Protein AF-A0A0A2SY72-F1 (afdb_monomer)

Sequence (362 aa):
MIEVNIWLSTATLFKRPIKHQFFGPLLASGSEGENIGHVNFTIEIDERSKTSFDFIEDHALELNAKKTLLVVATKEPKISSLNSEPPHLKPIIVKSDIVPHSFWPEKKPTKKEVIKGTQPSFNTHENDMINEDSLRPMVIEHRTSALEEVVREKNQNTDLYSEISDLDISLEKRALFKKELEKLYTEKEDINEQQKLHKVEQAISYHEEELKKIEARINGRDEKDLEKLKSEALLRKEYTARREQYVKNRDFTEGRHPEHSIILPTQESGLVYYVDELKILNAMLEERKQDYSFLFNNCASSAKRCILKGIDDGLRTKLKEAGLSNKFFKVNRIETCKSLRDWTKTLENQLNKLNSSIAMHP

Solvent-accessible surface area (backbone atoms only — not comparable to full-atom values): 20401 Å² total; per-residue (Å²): 69,38,37,43,34,31,29,65,23,46,51,69,75,70,68,48,84,57,90,36,92,85,48,28,55,67,61,43,35,77,80,70,71,42,52,66,41,45,35,32,38,42,34,43,44,37,64,86,48,47,75,54,33,52,52,43,67,78,38,28,80,84,46,57,49,43,83,49,78,41,80,43,77,40,76,65,81,82,72,92,57,100,77,72,76,83,84,64,67,42,77,43,81,41,52,27,38,37,33,44,40,33,50,49,49,71,62,81,74,50,90,79,34,47,82,74,33,40,82,46,40,72,40,51,59,68,57,56,29,56,76,66,59,88,69,84,77,75,85,72,90,73,78,65,69,66,58,52,52,52,51,51,52,51,51,53,52,51,53,52,52,51,51,53,52,54,49,52,56,43,53,54,49,47,56,50,47,53,54,52,46,55,50,49,55,56,52,56,75,72,53,89,48,71,73,60,46,53,54,50,52,54,52,47,55,51,50,52,54,52,45,54,54,41,48,64,72,49,64,84,62,51,74,67,55,50,53,51,51,54,53,52,53,50,54,49,51,55,49,52,49,51,50,49,49,44,66,68,40,73,70,44,69,70,55,81,77,55,80,38,76,45,70,43,51,14,68,85,66,74,50,88,60,49,38,39,59,59,44,24,54,53,36,47,62,54,53,57,75,44,56,35,16,72,57,75,38,25,29,33,40,50,53,49,52,20,55,54,54,12,50,48,73,68,57,50,50,52,45,37,75,75,68,48,55,82,68,72,83,48,84,61,75,67,56,38,43,64,58,40,47,56,49,51,53,50,48,37,54,49,39,52,50,58,43,52,56,48,74,77,62,122

Secondary structure (DSSP, 8-state):
-EEEEEEPPHHHHTT---SSTTTHHHHHTTTS-----EEEEEEEEETTSHHHHHHHHHTHHHHT-EEEEEEEEEEPP----S---S-PEEEEEEEEEEEEEE-SBSSPPPTTTTTT-B---B--HHHHHHHH--SPPP-----THHHHHHHHHHHHHHHHHHHHHHHHHHHHHHHHHHHHHHHHHHHHHH---HHHHHHHHHHHHHHHHHHHHHHHHHTT--HHHHHHHHHHHHHHHHHHHHHHHHHHHTT--SSPPPSEEEEEP-GGGT-SS---HHHHHHHHHHHTTSPBBTTTB-HHHHHHHHHHHTS-HHHHHHHHHTT--TTTTS--SS--HHHHHHHHHHHHHHHHHHHHHHHT--

Structure (mmCIF, N/CA/C/O backbone):
data_AF-A0A0A2SY72-F1
#
_entry.id   AF-A0A0A2SY72-F1
#
loop_
_atom_site.group_PDB
_atom_site.id
_atom_site.type_symbol
_atom_site.label_atom_id
_atom_site.label_alt_id
_atom_site.label_comp_id
_atom_site.label_asym_id
_atom_site.label_entity_id
_atom_site.label_seq_id
_atom_site.pdbx_PDB_ins_code
_atom_site.Cartn_x
_atom_site.Cartn_y
_atom_site.Cartn_z
_atom_site.occupancy
_atom_site.B_iso_or_equiv
_atom_site.auth_seq_id
_atom_site.auth_comp_id
_atom_site.auth_asym_id
_atom_site.auth_atom_id
_atom_site.pdbx_PDB_model_num
ATOM 1 N N . MET A 1 1 ? 2.591 5.431 -14.156 1.00 87.88 1 MET A N 1
ATOM 2 C CA . MET A 1 1 ? 4.020 5.457 -13.713 1.00 87.88 1 MET A CA 1
ATOM 3 C C . MET A 1 1 ? 4.309 4.285 -12.772 1.00 87.88 1 MET A C 1
ATOM 5 O O . MET A 1 1 ? 3.400 3.883 -12.056 1.00 87.88 1 MET A O 1
ATOM 9 N N . ILE A 1 2 ? 5.541 3.747 -12.734 1.00 92.81 2 ILE A N 1
ATOM 10 C CA . ILE A 1 2 ? 5.945 2.720 -11.749 1.00 92.81 2 ILE A CA 1
ATOM 11 C C . ILE A 1 2 ? 7.071 3.251 -10.866 1.00 92.81 2 ILE A C 1
ATOM 13 O O . ILE A 1 2 ? 8.161 3.554 -11.351 1.00 92.81 2 ILE A O 1
ATOM 17 N N . GLU A 1 3 ? 6.820 3.303 -9.566 1.00 94.50 3 GLU A N 1
ATOM 18 C CA . GLU A 1 3 ? 7.817 3.588 -8.543 1.00 94.50 3 GLU A CA 1
ATOM 19 C C . GLU A 1 3 ? 8.289 2.278 -7.901 1.00 94.50 3 GLU A C 1
ATOM 21 O O . GLU A 1 3 ? 7.485 1.477 -7.424 1.00 94.50 3 GLU A O 1
ATOM 26 N N . VAL A 1 4 ? 9.602 2.050 -7.897 1.00 93.88 4 VAL A N 1
ATOM 27 C CA . VAL A 1 4 ? 10.243 0.899 -7.257 1.00 93.88 4 VAL A CA 1
ATOM 28 C C . VAL A 1 4 ? 10.925 1.373 -5.981 1.00 93.88 4 VAL A C 1
ATOM 30 O O . VAL A 1 4 ? 11.999 1.980 -6.036 1.00 93.88 4 VAL A O 1
ATOM 33 N N . ASN A 1 5 ? 10.325 1.060 -4.835 1.00 90.81 5 ASN A N 1
ATOM 34 C CA . ASN A 1 5 ? 10.860 1.433 -3.532 1.00 90.81 5 ASN A CA 1
ATOM 35 C C . ASN A 1 5 ? 11.668 0.281 -2.946 1.00 90.81 5 ASN A C 1
ATOM 37 O O . ASN A 1 5 ? 11.225 -0.869 -2.927 1.00 90.81 5 ASN A O 1
ATOM 41 N N . ILE A 1 6 ? 12.879 0.583 -2.489 1.00 87.44 6 ILE A N 1
ATOM 42 C CA . ILE A 1 6 ? 13.847 -0.409 -2.035 1.00 87.44 6 ILE A CA 1
ATOM 43 C C . ILE A 1 6 ? 14.378 -0.008 -0.668 1.00 87.44 6 ILE A C 1
ATOM 45 O O . ILE A 1 6 ? 15.006 1.046 -0.518 1.00 87.44 6 ILE A O 1
ATOM 49 N N . TRP A 1 7 ? 14.220 -0.925 0.283 1.00 84.75 7 TRP A N 1
ATOM 50 C CA . TRP A 1 7 ? 14.866 -0.876 1.580 1.00 84.75 7 TRP A CA 1
ATOM 51 C C . TRP A 1 7 ? 16.077 -1.803 1.614 1.00 84.75 7 TRP A C 1
ATOM 53 O O . TRP A 1 7 ? 16.023 -2.962 1.184 1.00 84.75 7 TRP A O 1
ATOM 63 N N . LEU A 1 8 ? 17.199 -1.302 2.114 1.00 81.69 8 LEU A N 1
ATOM 64 C CA . LEU A 1 8 ? 18.421 -2.077 2.291 1.00 81.69 8 LEU A CA 1
ATOM 65 C C . LEU A 1 8 ? 18.459 -2.692 3.688 1.00 81.69 8 LEU A C 1
ATOM 67 O O . LEU A 1 8 ? 18.008 -2.097 4.661 1.00 81.69 8 LEU A O 1
ATOM 71 N N . SER A 1 9 ? 19.082 -3.864 3.809 1.00 70.94 9 SER A N 1
ATOM 72 C CA . SER A 1 9 ? 19.269 -4.468 5.125 1.00 70.94 9 SER A CA 1
ATOM 73 C C . SER A 1 9 ? 20.110 -3.571 6.041 1.00 70.94 9 SER A C 1
ATOM 75 O O . SER A 1 9 ? 21.091 -2.953 5.602 1.00 70.94 9 SER A O 1
ATOM 77 N N . THR A 1 10 ? 19.786 -3.543 7.334 1.00 58.62 10 THR A N 1
ATOM 78 C CA . THR A 1 10 ? 20.529 -2.765 8.345 1.00 58.62 10 THR A CA 1
ATOM 79 C C . THR A 1 10 ? 22.008 -3.141 8.375 1.00 58.62 10 THR A C 1
ATOM 81 O O . THR A 1 10 ? 22.866 -2.264 8.477 1.00 58.62 10 THR A O 1
ATOM 84 N N . ALA A 1 11 ? 22.341 -4.418 8.175 1.00 57.44 11 ALA A N 1
ATOM 85 C CA . ALA A 1 11 ? 23.725 -4.872 8.064 1.00 57.44 11 ALA A CA 1
ATOM 86 C C . ALA A 1 11 ? 24.495 -4.189 6.913 1.00 57.44 11 ALA A C 1
ATOM 88 O O . ALA A 1 11 ? 25.671 -3.849 7.066 1.00 57.44 11 ALA A O 1
ATOM 89 N N . THR A 1 12 ? 23.827 -3.935 5.782 1.00 56.47 12 THR A N 1
ATOM 90 C CA . THR A 1 12 ? 24.414 -3.216 4.640 1.00 56.47 12 THR A CA 1
ATOM 91 C C . THR A 1 12 ? 24.615 -1.737 4.962 1.00 56.47 12 THR A C 1
ATOM 93 O O . THR A 1 12 ? 25.660 -1.175 4.630 1.00 56.47 12 THR A O 1
ATOM 96 N N . LEU A 1 13 ? 23.644 -1.113 5.633 1.00 52.59 13 LEU A N 1
ATOM 97 C CA . LEU A 1 13 ? 23.686 0.306 5.996 1.00 52.59 13 LEU A CA 1
ATOM 98 C C . LEU A 1 13 ? 24.779 0.619 7.020 1.00 52.59 13 LEU A C 1
ATOM 100 O O . LEU A 1 13 ? 25.540 1.567 6.842 1.00 52.59 13 LEU A O 1
ATOM 104 N N . PHE A 1 14 ? 24.922 -0.220 8.045 1.00 53.94 14 PHE A N 1
ATOM 105 C CA . PHE A 1 14 ? 25.921 -0.037 9.099 1.00 53.94 14 PHE A CA 1
ATOM 106 C C . PHE A 1 14 ? 27.285 -0.664 8.772 1.00 53.94 14 PHE A C 1
ATOM 108 O O . PHE A 1 14 ? 28.143 -0.742 9.651 1.00 53.94 14 PHE A O 1
ATOM 115 N N . LYS A 1 15 ? 27.499 -1.122 7.525 1.00 58.28 15 LYS A N 1
ATOM 116 C CA . LYS A 1 15 ? 28.724 -1.811 7.066 1.00 58.28 15 LYS A CA 1
ATOM 117 C C . LYS A 1 15 ? 29.164 -2.937 8.015 1.00 58.28 15 LYS A C 1
ATOM 119 O O . LYS A 1 15 ? 30.359 -3.196 8.172 1.00 58.28 15 LYS A O 1
ATOM 124 N N . ARG A 1 16 ? 28.207 -3.601 8.669 1.00 53.38 16 ARG A N 1
ATOM 125 C CA . ARG A 1 16 ? 28.503 -4.678 9.616 1.00 53.38 16 ARG A CA 1
ATOM 126 C C . ARG A 1 16 ? 28.963 -5.908 8.827 1.00 53.38 16 ARG A C 1
ATOM 128 O O . ARG A 1 16 ? 28.346 -6.243 7.812 1.00 53.38 16 ARG A O 1
ATOM 135 N N . PRO A 1 17 ? 30.033 -6.598 9.259 1.00 48.66 17 PRO A N 1
ATOM 136 C CA . PRO A 1 17 ? 30.479 -7.812 8.599 1.00 48.66 17 PRO A CA 1
ATOM 137 C C . PRO A 1 17 ? 29.405 -8.887 8.755 1.00 48.66 17 PRO A C 1
ATOM 139 O O . PRO A 1 17 ? 29.166 -9.419 9.840 1.00 48.66 17 PRO A O 1
ATOM 142 N N . ILE A 1 18 ? 28.749 -9.212 7.646 1.00 53.19 18 ILE A N 1
ATOM 143 C CA . ILE A 1 18 ? 27.787 -10.301 7.587 1.00 53.19 18 ILE A CA 1
ATOM 144 C C . ILE A 1 18 ? 28.585 -11.611 7.683 1.00 53.19 18 ILE A C 1
ATOM 146 O O . ILE A 1 18 ? 29.124 -12.083 6.685 1.00 53.19 18 ILE A O 1
ATOM 150 N N . LYS A 1 19 ? 28.675 -12.204 8.886 1.00 45.75 19 LYS A N 1
ATOM 151 C CA . LYS A 1 19 ? 29.450 -13.443 9.143 1.00 45.75 19 LYS A CA 1
ATOM 152 C C . LYS A 1 19 ? 29.042 -14.622 8.243 1.00 45.75 19 LYS A C 1
ATOM 154 O O . LYS A 1 19 ? 29.850 -15.509 7.999 1.00 45.75 19 LYS A O 1
ATOM 159 N N . HIS A 1 20 ? 27.821 -14.599 7.703 1.00 52.59 20 HIS A N 1
ATOM 160 C CA . HIS A 1 20 ? 27.363 -15.499 6.646 1.00 52.59 20 HIS A CA 1
ATOM 161 C C . HIS A 1 20 ? 26.668 -14.707 5.540 1.00 52.59 20 HIS A C 1
ATOM 163 O O . HIS A 1 20 ? 25.550 -14.251 5.738 1.00 52.59 20 HIS A O 1
ATOM 169 N N . GLN A 1 21 ? 27.276 -14.594 4.359 1.00 45.91 21 GLN A N 1
ATOM 170 C CA . GLN A 1 21 ? 26.738 -13.826 3.224 1.00 45.91 21 GLN A CA 1
ATOM 171 C C . GLN A 1 21 ? 25.277 -14.182 2.860 1.00 45.91 21 GLN A C 1
ATOM 173 O O . GLN A 1 21 ? 24.549 -13.337 2.353 1.00 45.91 21 GLN A O 1
ATOM 178 N N . PHE A 1 22 ? 24.847 -15.412 3.172 1.00 50.59 22 PHE A N 1
ATOM 179 C CA . PHE A 1 22 ? 23.532 -15.966 2.826 1.00 50.59 22 PHE A CA 1
ATOM 180 C C . PHE A 1 22 ? 22.522 -15.992 3.982 1.00 50.59 22 PHE A C 1
ATOM 182 O O . PHE A 1 22 ? 21.333 -15.801 3.761 1.00 50.59 22 PHE A O 1
ATOM 189 N N . PHE A 1 23 ? 22.981 -16.219 5.217 1.00 52.22 23 PHE A N 1
ATOM 190 C CA . PHE A 1 23 ? 22.108 -16.349 6.391 1.00 52.22 23 PHE A CA 1
ATOM 191 C C . PHE A 1 23 ? 22.262 -15.204 7.389 1.00 52.22 23 PHE A C 1
ATOM 193 O O . PHE A 1 23 ? 21.495 -15.126 8.333 1.00 52.22 23 PHE A O 1
ATOM 200 N N . GLY A 1 24 ? 23.245 -14.322 7.227 1.00 51.69 24 GLY A N 1
ATOM 201 C CA . GLY A 1 24 ? 23.573 -13.295 8.212 1.00 51.69 24 GLY A CA 1
ATOM 202 C C . GLY A 1 24 ? 22.459 -12.271 8.438 1.00 51.69 24 GLY A C 1
ATOM 203 O O . GLY A 1 24 ? 22.109 -12.084 9.597 1.00 51.69 24 GLY A O 1
ATOM 204 N N . PRO A 1 25 ? 21.821 -11.695 7.397 1.00 50.91 25 PRO A N 1
ATOM 205 C CA . PRO A 1 25 ? 20.648 -10.840 7.596 1.00 50.91 25 PRO A CA 1
ATOM 206 C C . PRO A 1 25 ? 19.505 -11.619 8.265 1.00 50.91 25 PRO A C 1
ATOM 208 O O . PRO A 1 25 ? 18.862 -11.150 9.197 1.00 50.91 25 PRO A O 1
ATOM 211 N N . LEU A 1 26 ? 19.310 -12.873 7.854 1.00 51.22 26 LEU A N 1
ATOM 212 C CA . LEU A 1 26 ? 18.216 -13.718 8.320 1.00 51.22 26 LEU A CA 1
ATOM 213 C C . LEU A 1 26 ? 18.370 -14.163 9.787 1.00 51.22 26 LEU A C 1
ATOM 215 O O . LEU A 1 26 ? 17.399 -14.183 10.542 1.00 51.22 26 LEU A O 1
ATOM 219 N N . LEU A 1 27 ? 19.595 -14.483 10.205 1.00 47.94 27 LEU A N 1
ATOM 220 C CA . LEU A 1 27 ? 19.946 -14.877 11.568 1.00 47.94 27 LEU A CA 1
ATOM 221 C C . LEU A 1 27 ? 19.992 -13.679 12.521 1.00 47.94 27 LEU A C 1
ATOM 223 O O . LEU A 1 27 ? 19.662 -13.859 13.691 1.00 47.94 27 LEU A O 1
ATOM 227 N N . ALA A 1 28 ? 20.347 -12.489 12.032 1.00 41.47 28 ALA A N 1
ATOM 228 C CA . ALA A 1 28 ? 20.390 -11.267 12.832 1.00 41.47 28 ALA A CA 1
ATOM 229 C C . ALA A 1 28 ? 19.000 -10.630 13.040 1.00 41.47 28 ALA A C 1
ATOM 231 O O . ALA A 1 28 ? 18.720 -10.066 14.099 1.00 41.47 28 ALA A O 1
ATOM 232 N N . SER A 1 29 ? 18.070 -10.839 12.099 1.00 45.75 29 SER A N 1
ATOM 233 C CA . SER A 1 29 ? 16.679 -10.371 12.214 1.00 45.75 29 SER A CA 1
ATOM 234 C C . SER A 1 29 ? 15.893 -10.984 13.383 1.00 45.75 29 SER A C 1
ATOM 236 O O . SER A 1 29 ? 14.846 -10.458 13.755 1.00 45.75 29 SER A O 1
ATOM 238 N N . GLY A 1 30 ? 16.348 -12.121 13.926 1.00 42.09 30 GLY A N 1
ATOM 239 C CA . GLY A 1 30 ? 15.635 -12.876 14.960 1.00 42.09 30 GLY A CA 1
ATOM 240 C C . GLY A 1 30 ? 15.965 -12.480 16.401 1.00 42.09 30 GLY A C 1
ATOM 241 O O . GLY A 1 30 ? 15.208 -12.852 17.290 1.00 42.09 30 GLY A O 1
ATOM 242 N N . SER A 1 31 ? 17.071 -11.769 16.645 1.00 40.75 31 SER A N 1
ATOM 243 C CA . SER A 1 31 ? 17.523 -11.413 18.003 1.00 40.75 31 SER A CA 1
ATOM 244 C C . SER A 1 31 ? 17.680 -9.910 18.252 1.00 40.75 31 SER A C 1
ATOM 246 O O . SER A 1 31 ? 17.649 -9.514 19.410 1.00 40.75 31 SER A O 1
ATOM 248 N N . GLU A 1 32 ? 17.824 -9.078 17.211 1.00 43.69 32 GLU A N 1
ATOM 249 C CA . GLU A 1 32 ? 18.084 -7.628 17.358 1.00 43.69 32 GLU A CA 1
ATOM 250 C C . GLU A 1 32 ? 17.133 -6.720 16.547 1.00 43.69 32 GLU A C 1
ATOM 252 O O . GLU A 1 32 ? 17.387 -5.526 16.428 1.00 43.69 32 GLU A O 1
ATOM 257 N N . GLY A 1 33 ? 16.046 -7.248 15.967 1.00 47.44 33 GLY A N 1
ATOM 258 C CA . GLY A 1 33 ? 15.119 -6.423 15.170 1.00 47.44 33 GLY A CA 1
ATOM 259 C C . GLY A 1 33 ? 15.731 -5.875 13.870 1.00 47.44 33 GLY A C 1
ATOM 260 O O . GLY A 1 33 ? 15.294 -4.855 13.352 1.00 47.44 33 GLY A O 1
ATOM 261 N N . GLU A 1 34 ? 16.770 -6.526 13.334 1.00 54.56 34 GLU A N 1
ATOM 262 C CA . GLU A 1 34 ? 17.428 -6.086 12.101 1.00 54.56 34 GLU A CA 1
ATOM 263 C C . GLU A 1 34 ? 16.529 -6.276 10.858 1.00 54.56 34 GLU A C 1
ATOM 265 O O . GLU A 1 34 ? 16.042 -7.382 10.596 1.00 54.56 34 GLU A O 1
ATOM 270 N N . ASN A 1 35 ? 16.352 -5.203 10.072 1.00 60.06 35 ASN A N 1
ATOM 271 C CA . ASN A 1 35 ? 15.667 -5.216 8.774 1.00 60.06 35 ASN A CA 1
ATOM 272 C C . ASN A 1 35 ? 16.547 -5.938 7.732 1.00 60.06 35 ASN A C 1
ATOM 274 O O . ASN A 1 35 ? 17.757 -5.707 7.621 1.00 60.06 35 ASN A O 1
ATOM 278 N N . ILE A 1 36 ? 15.932 -6.842 6.972 1.00 66.12 36 ILE A N 1
ATOM 279 C CA . ILE A 1 36 ? 16.594 -7.752 6.024 1.00 66.12 36 ILE A CA 1
ATOM 280 C C . ILE A 1 36 ? 16.553 -7.285 4.566 1.00 66.12 36 ILE A C 1
ATOM 282 O O . ILE A 1 36 ? 17.124 -7.938 3.690 1.00 66.12 36 ILE A O 1
ATOM 286 N N . GLY A 1 37 ? 16.022 -6.091 4.343 1.00 73.81 37 GLY A N 1
ATOM 287 C CA . GLY A 1 37 ? 15.809 -5.458 3.057 1.00 73.81 37 GLY A CA 1
ATOM 288 C C . GLY A 1 37 ? 14.455 -5.843 2.474 1.00 73.81 37 GLY A C 1
ATOM 289 O O . GLY A 1 37 ? 14.043 -7.002 2.526 1.00 73.81 37 GLY A O 1
ATOM 290 N N . HIS A 1 38 ? 13.792 -4.865 1.870 1.00 84.00 38 HIS A N 1
ATOM 291 C CA . HIS A 1 38 ? 12.451 -4.996 1.310 1.00 84.00 38 HIS A CA 1
ATOM 292 C C . HIS A 1 38 ? 12.366 -4.317 -0.055 1.00 84.00 38 HIS A C 1
ATOM 294 O O . HIS A 1 38 ? 13.191 -3.461 -0.383 1.00 84.00 38 HIS A O 1
ATOM 300 N N . VAL A 1 39 ? 11.396 -4.731 -0.866 1.00 87.94 39 VAL A N 1
ATOM 301 C CA . VAL A 1 39 ? 11.067 -4.082 -2.132 1.00 87.94 39 VAL A CA 1
ATOM 302 C C . VAL A 1 39 ? 9.553 -3.998 -2.259 1.00 87.94 39 VAL A C 1
ATOM 304 O O . VAL A 1 39 ? 8.861 -4.996 -2.036 1.00 87.94 39 VAL A O 1
ATOM 307 N N . ASN A 1 40 ? 9.054 -2.842 -2.685 1.00 90.75 40 ASN A N 1
ATOM 308 C CA . ASN A 1 40 ? 7.671 -2.673 -3.109 1.00 90.75 40 ASN A CA 1
ATOM 309 C C . ASN A 1 40 ? 7.596 -1.969 -4.468 1.00 90.75 40 ASN A C 1
ATOM 311 O O . ASN A 1 40 ? 8.556 -1.322 -4.900 1.00 90.75 40 ASN A O 1
ATOM 315 N N . PHE A 1 41 ? 6.438 -2.091 -5.109 1.00 93.12 41 PHE A N 1
ATOM 316 C CA . PHE A 1 41 ? 6.009 -1.213 -6.185 1.00 93.12 41 PHE A CA 1
ATOM 317 C C . PHE A 1 41 ? 4.869 -0.314 -5.726 1.00 93.12 41 PHE A C 1
ATOM 319 O O . PHE A 1 41 ? 3.976 -0.754 -4.999 1.00 93.12 41 PHE A O 1
ATOM 326 N N . THR A 1 42 ? 4.864 0.900 -6.262 1.00 93.00 42 THR A N 1
ATOM 327 C CA . THR A 1 42 ? 3.676 1.744 -6.360 1.00 93.00 42 THR A CA 1
ATOM 328 C C . THR A 1 42 ? 3.438 2.007 -7.840 1.00 93.00 42 THR A C 1
ATOM 330 O O . THR A 1 42 ? 4.269 2.628 -8.505 1.00 93.00 42 THR A O 1
ATOM 333 N N . ILE A 1 43 ? 2.335 1.493 -8.379 1.00 93.25 43 ILE A N 1
ATOM 334 C CA . ILE A 1 43 ? 1.945 1.728 -9.773 1.00 93.25 43 ILE A CA 1
ATOM 335 C C . ILE A 1 43 ? 0.749 2.667 -9.770 1.00 93.25 43 ILE A C 1
ATOM 337 O O . ILE A 1 43 ? -0.281 2.330 -9.201 1.00 93.25 43 ILE A O 1
ATOM 341 N N . GLU A 1 44 ? 0.889 3.833 -10.384 1.00 93.56 44 GLU A N 1
ATOM 342 C CA . GLU A 1 44 ? -0.207 4.788 -10.565 1.00 93.56 44 GLU A CA 1
ATOM 343 C C . GLU A 1 44 ? -0.620 4.787 -12.035 1.00 93.56 44 GLU A C 1
ATOM 345 O O . GLU A 1 44 ? 0.246 4.990 -12.891 1.00 93.56 44 GLU A O 1
ATOM 350 N N . ILE A 1 45 ? -1.899 4.526 -12.314 1.00 91.94 45 ILE A N 1
ATOM 351 C CA . ILE A 1 45 ? -2.480 4.482 -13.664 1.00 91.94 45 ILE A CA 1
ATOM 352 C C . ILE A 1 45 ? -3.766 5.306 -13.683 1.00 91.94 45 ILE A C 1
ATOM 354 O O . ILE A 1 45 ? -4.625 5.136 -12.819 1.00 91.94 45 ILE A 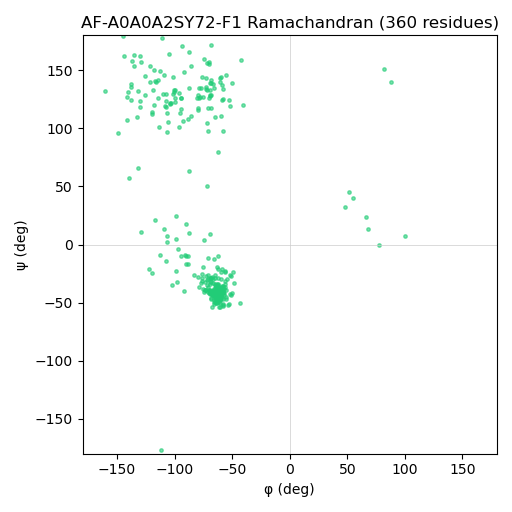O 1
ATOM 358 N N . ASP A 1 46 ? -3.925 6.170 -14.683 1.00 90.50 46 ASP A N 1
ATOM 359 C CA . ASP A 1 46 ? -5.105 7.020 -14.837 1.00 90.50 46 ASP A CA 1
ATOM 360 C C . ASP A 1 46 ? -6.062 6.547 -15.940 1.00 90.50 46 ASP A C 1
ATOM 362 O O . ASP A 1 46 ? -5.721 5.746 -16.814 1.00 90.50 46 ASP A O 1
ATOM 366 N N . GLU A 1 47 ? -7.295 7.058 -15.908 1.00 88.81 47 GLU A N 1
ATOM 367 C CA . GLU A 1 47 ? -8.378 6.629 -16.808 1.00 88.81 47 GLU A CA 1
ATOM 368 C C . GLU A 1 47 ? -8.110 6.885 -18.305 1.00 88.81 47 GLU A C 1
ATOM 370 O O . GLU A 1 47 ? -8.849 6.400 -19.168 1.00 88.81 47 GLU A O 1
ATOM 375 N N . ARG A 1 48 ? -7.053 7.632 -18.658 1.00 87.81 48 ARG A N 1
ATOM 376 C CA . ARG A 1 48 ? -6.644 7.837 -20.057 1.00 87.81 48 ARG A CA 1
ATOM 377 C C . ARG A 1 48 ? -5.927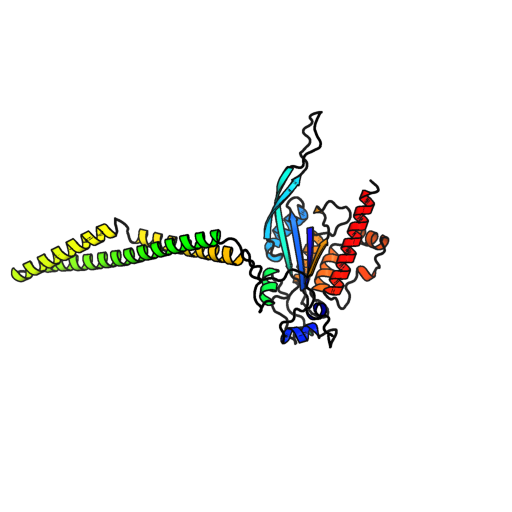 6.606 -20.609 1.00 87.81 48 ARG A C 1
ATOM 379 O O . ARG A 1 48 ? -5.982 6.380 -21.820 1.00 87.81 48 ARG A O 1
ATOM 386 N N . SER A 1 49 ? -5.316 5.785 -19.754 1.00 88.50 49 SER A N 1
ATOM 387 C CA . SER A 1 49 ? -4.741 4.484 -20.113 1.00 88.50 49 SER A CA 1
ATOM 388 C C . SER A 1 49 ? -5.798 3.381 -20.009 1.00 88.50 49 SER A C 1
ATOM 390 O O . SER A 1 49 ? -5.689 2.466 -19.196 1.00 88.50 49 SER A O 1
ATOM 392 N N . LYS A 1 50 ? -6.851 3.473 -20.840 1.00 88.12 50 LYS A N 1
ATOM 393 C CA . LYS A 1 50 ? -8.056 2.619 -20.761 1.00 88.12 50 LYS A CA 1
ATOM 394 C C . LYS A 1 50 ? -7.766 1.143 -20.508 1.00 88.12 50 LYS A C 1
ATOM 396 O O . LYS A 1 50 ? -8.326 0.565 -19.596 1.00 88.12 50 LYS A O 1
ATOM 401 N N . THR A 1 51 ? -6.864 0.538 -21.275 1.00 91.38 51 THR A N 1
ATOM 402 C CA . THR A 1 51 ? -6.574 -0.899 -21.152 1.00 91.38 51 THR A CA 1
ATOM 403 C C . THR A 1 51 ? -6.002 -1.280 -19.791 1.00 91.38 51 THR A C 1
ATOM 405 O O . THR A 1 51 ? -6.358 -2.322 -19.252 1.00 91.38 51 THR A O 1
ATOM 408 N N . SER A 1 52 ? -5.108 -0.457 -19.244 1.00 91.12 52 SER A N 1
ATOM 409 C CA . SER A 1 52 ? -4.477 -0.709 -17.947 1.00 91.12 52 SER A CA 1
ATOM 410 C C . SER A 1 52 ? -5.411 -0.335 -16.799 1.00 91.12 52 SER A C 1
ATOM 412 O O . SER A 1 52 ? -5.454 -1.042 -15.796 1.00 91.12 52 SER A O 1
ATOM 414 N N . PHE A 1 53 ? -6.187 0.736 -16.969 1.00 90.94 53 PHE A N 1
ATOM 415 C CA . PHE A 1 53 ? -7.182 1.193 -16.008 1.00 90.94 53 PHE A CA 1
ATOM 416 C C . PHE A 1 53 ? -8.328 0.180 -15.857 1.00 90.94 53 PHE A C 1
ATOM 418 O O . PHE A 1 53 ? -8.591 -0.279 -14.751 1.00 90.94 53 PHE A O 1
ATOM 425 N N . ASP A 1 54 ? -8.926 -0.263 -16.968 1.00 90.25 54 ASP A N 1
ATOM 426 C CA . ASP A 1 54 ? -9.993 -1.273 -16.978 1.00 90.25 54 ASP A CA 1
ATOM 427 C C . ASP A 1 54 ? -9.494 -2.600 -16.369 1.00 90.25 54 ASP A C 1
ATOM 429 O O . ASP A 1 54 ? -10.186 -3.226 -15.570 1.00 90.25 54 ASP A O 1
ATOM 433 N N . PHE A 1 55 ? -8.246 -2.997 -16.664 1.00 93.12 55 PHE A N 1
ATOM 434 C CA . PHE A 1 55 ? -7.634 -4.183 -16.058 1.00 93.12 55 PHE A CA 1
ATOM 435 C C . PHE A 1 55 ? -7.539 -4.079 -14.530 1.00 93.12 55 PHE A C 1
ATOM 437 O O . PHE A 1 55 ? -7.769 -5.072 -13.835 1.00 93.12 55 PHE A O 1
ATOM 444 N N . ILE A 1 56 ? -7.189 -2.902 -14.001 1.00 90.31 56 ILE A N 1
ATOM 445 C CA . ILE A 1 56 ? -7.154 -2.674 -12.554 1.00 90.31 56 ILE A CA 1
ATOM 446 C C . ILE A 1 56 ? -8.564 -2.721 -11.977 1.00 90.31 56 ILE A C 1
ATOM 448 O O . ILE A 1 56 ? -8.735 -3.337 -10.928 1.00 90.31 56 ILE A O 1
ATOM 452 N N . GLU A 1 57 ? -9.566 -2.138 -12.638 1.00 89.31 57 GLU A N 1
ATOM 453 C CA . GLU A 1 57 ? -10.951 -2.205 -12.159 1.00 89.31 57 GLU A CA 1
ATOM 454 C C . GLU A 1 57 ? -11.451 -3.655 -12.066 1.00 89.31 57 GLU A C 1
ATOM 456 O O . GLU A 1 57 ? -12.039 -4.028 -11.045 1.00 89.31 57 GLU A O 1
ATOM 461 N N . ASP A 1 58 ? -11.130 -4.490 -13.058 1.00 90.69 58 ASP A N 1
ATOM 462 C CA . ASP A 1 58 ? -11.486 -5.915 -13.083 1.00 90.69 58 ASP A CA 1
ATOM 463 C C . ASP A 1 58 ? -10.776 -6.733 -11.986 1.00 90.69 58 ASP A C 1
ATOM 465 O O . ASP A 1 58 ? -11.325 -7.718 -11.488 1.00 90.69 58 ASP A O 1
ATOM 469 N N . HIS A 1 59 ? -9.574 -6.320 -11.566 1.00 90.94 59 HIS A N 1
ATOM 470 C CA . HIS A 1 59 ? -8.736 -7.038 -10.592 1.00 90.94 59 HIS A CA 1
ATOM 471 C C . HIS A 1 59 ? -8.493 -6.241 -9.300 1.00 90.94 59 HIS A C 1
ATOM 473 O O . HIS A 1 59 ? -7.541 -6.517 -8.564 1.00 90.94 59 HIS A O 1
ATOM 479 N N . ALA A 1 60 ? -9.344 -5.257 -8.989 1.00 86.12 60 ALA A N 1
ATOM 480 C CA . ALA A 1 60 ? -9.076 -4.260 -7.948 1.00 86.12 60 ALA A CA 1
ATOM 481 C C . ALA A 1 60 ? -8.838 -4.884 -6.564 1.00 86.12 60 ALA A C 1
ATOM 483 O O . ALA A 1 60 ? -7.932 -4.472 -5.835 1.00 86.12 60 ALA A O 1
ATOM 484 N N . LEU A 1 61 ? -9.624 -5.912 -6.223 1.00 84.25 61 LEU A N 1
ATOM 485 C CA . LEU A 1 61 ? -9.494 -6.658 -4.969 1.00 84.25 61 LEU A CA 1
ATOM 486 C C . LEU A 1 61 ? -8.191 -7.459 -4.915 1.00 84.25 61 LEU A C 1
ATOM 488 O O . LEU A 1 61 ? -7.508 -7.455 -3.896 1.00 84.25 61 LEU A O 1
ATOM 492 N N . GLU A 1 62 ? -7.824 -8.122 -6.012 1.00 86.50 62 GLU A N 1
ATOM 493 C CA . GLU A 1 62 ? -6.600 -8.923 -6.079 1.00 86.50 62 GLU A CA 1
ATOM 494 C C . GLU A 1 62 ? -5.352 -8.047 -6.044 1.00 86.50 62 GLU A C 1
ATOM 496 O O . GLU A 1 62 ? -4.331 -8.454 -5.500 1.00 86.50 62 GLU A O 1
ATOM 501 N N . LEU A 1 63 ? -5.423 -6.839 -6.598 1.00 85.81 63 LEU A N 1
ATOM 502 C CA . LEU A 1 63 ? -4.312 -5.897 -6.652 1.00 85.81 63 LEU A CA 1
ATOM 503 C C . LEU A 1 63 ? -4.220 -4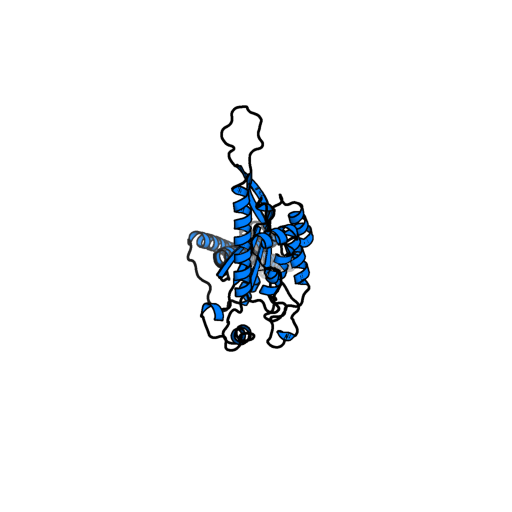.987 -5.421 1.00 85.81 63 LEU A C 1
ATOM 505 O O . LEU A 1 63 ? -3.189 -4.342 -5.251 1.00 85.81 63 LEU A O 1
ATOM 509 N N . ASN A 1 64 ? -5.223 -4.977 -4.536 1.00 86.62 64 ASN A N 1
ATOM 510 C CA . ASN A 1 64 ? -5.368 -3.990 -3.456 1.00 86.62 64 ASN A CA 1
ATOM 511 C C . ASN A 1 64 ? -5.355 -2.539 -3.985 1.00 86.62 64 ASN A C 1
ATOM 513 O O . ASN A 1 64 ? -4.726 -1.659 -3.392 1.00 86.62 64 ASN A O 1
ATOM 517 N N . ALA A 1 65 ? -6.017 -2.298 -5.120 1.00 87.81 65 ALA A N 1
ATOM 518 C CA . ALA A 1 65 ? -6.034 -0.996 -5.778 1.00 87.81 65 ALA A CA 1
ATOM 519 C C . ALA A 1 65 ? -6.753 0.065 -4.924 1.00 87.81 65 ALA A C 1
ATOM 521 O O . ALA A 1 65 ? -7.839 -0.167 -4.385 1.00 87.81 65 ALA A O 1
ATOM 522 N N . LYS A 1 66 ? -6.151 1.252 -4.815 1.00 88.81 66 LYS A N 1
ATOM 523 C CA . LYS A 1 66 ? -6.695 2.425 -4.123 1.00 88.81 66 LYS A CA 1
ATOM 524 C C . LYS A 1 66 ? -7.123 3.459 -5.164 1.00 88.81 66 LYS A C 1
ATOM 526 O O . LYS A 1 66 ? -6.280 3.976 -5.892 1.00 88.81 66 LYS A O 1
ATOM 531 N N . LYS A 1 67 ? -8.415 3.791 -5.198 1.00 88.44 67 LYS A N 1
ATOM 532 C CA . LYS A 1 67 ? -8.957 4.815 -6.105 1.00 88.44 67 LYS A CA 1
ATOM 533 C C . LYS A 1 67 ? -8.637 6.219 -5.594 1.00 88.44 67 LYS A C 1
ATOM 535 O O . LYS A 1 67 ? -8.835 6.507 -4.412 1.00 88.44 67 LYS A O 1
ATOM 540 N N . THR A 1 68 ? -8.185 7.099 -6.478 1.00 89.94 68 THR A N 1
ATOM 541 C CA . THR A 1 68 ? -7.858 8.500 -6.190 1.00 89.94 68 THR A CA 1
ATOM 542 C C . THR A 1 68 ? -8.208 9.417 -7.372 1.00 89.94 68 THR A C 1
ATOM 544 O O . THR A 1 68 ? -8.729 8.987 -8.403 1.00 89.94 68 THR A O 1
ATOM 547 N N . LEU A 1 69 ? -7.964 10.717 -7.205 1.00 83.25 69 LEU A N 1
ATOM 548 C CA . LEU A 1 69 ? -8.093 11.733 -8.246 1.00 83.25 69 LEU A CA 1
ATOM 549 C C . LEU A 1 69 ? -6.732 12.392 -8.475 1.00 83.25 69 LEU A C 1
ATOM 551 O O . LEU A 1 69 ? -6.074 12.801 -7.517 1.00 83.25 69 LEU A O 1
ATOM 555 N N . LEU A 1 70 ? -6.342 12.536 -9.739 1.00 82.69 70 LEU A N 1
ATOM 556 C CA . LEU A 1 70 ? -5.093 13.169 -10.151 1.00 82.69 70 LEU A CA 1
ATOM 557 C C . LEU A 1 70 ? -5.386 14.436 -10.960 1.00 82.69 70 LEU A C 1
ATOM 559 O O . LEU A 1 70 ? -6.296 14.470 -11.788 1.00 82.69 70 LEU A O 1
ATOM 563 N N . VAL A 1 71 ? -4.602 15.491 -10.736 1.00 82.69 71 VAL A N 1
ATOM 564 C CA . VAL A 1 71 ? -4.665 16.716 -11.541 1.00 82.69 71 VAL A CA 1
ATOM 565 C C . VAL A 1 71 ? -3.621 16.628 -12.648 1.00 82.69 71 VAL A C 1
ATOM 567 O O . VAL A 1 71 ? -2.425 16.604 -12.365 1.00 82.69 71 VAL A O 1
ATOM 570 N N . VAL A 1 72 ? -4.058 16.619 -13.908 1.00 82.88 72 VAL A N 1
ATOM 571 C CA . VAL A 1 72 ? -3.167 16.504 -15.070 1.00 82.88 72 VAL A CA 1
ATOM 572 C C . VAL A 1 72 ? -3.318 17.694 -16.011 1.00 82.88 72 VAL A C 1
ATOM 574 O O . VAL A 1 72 ? -4.415 18.175 -16.281 1.00 82.88 72 VAL A O 1
ATOM 577 N N . ALA A 1 73 ? -2.200 18.174 -16.546 1.00 80.75 73 ALA A N 1
ATOM 578 C CA . ALA A 1 73 ? -2.182 19.224 -17.554 1.00 80.75 73 ALA A CA 1
ATOM 579 C C . ALA A 1 73 ? -2.602 18.681 -18.931 1.00 80.75 73 ALA A C 1
ATOM 581 O O . ALA A 1 73 ? -1.997 17.739 -19.443 1.00 80.75 73 ALA A O 1
ATOM 582 N N . THR A 1 74 ? -3.595 19.311 -19.564 1.00 73.44 74 THR A N 1
ATOM 583 C CA . THR A 1 74 ? -4.061 18.943 -20.912 1.00 73.44 74 THR A CA 1
ATOM 584 C C . THR A 1 74 ? -4.038 20.156 -21.839 1.00 73.44 74 THR A C 1
ATOM 586 O O . THR A 1 74 ? -4.276 21.288 -21.411 1.00 73.44 74 THR A O 1
ATOM 589 N N . LYS A 1 75 ? -3.718 19.935 -23.121 1.00 65.44 75 LYS A N 1
ATOM 590 C CA . LYS A 1 75 ? -3.770 20.985 -24.149 1.00 65.44 75 LYS A CA 1
ATOM 591 C C . LYS A 1 75 ? -5.228 21.292 -24.483 1.00 65.44 75 LYS A C 1
ATOM 593 O O . LYS A 1 75 ? -6.005 20.363 -24.697 1.00 65.44 75 LYS A O 1
ATOM 598 N N . GLU A 1 76 ? -5.588 22.573 -24.558 1.00 55.28 76 GLU A N 1
ATOM 599 C CA . GLU A 1 76 ? -6.915 22.959 -25.040 1.00 55.28 76 GLU A CA 1
ATOM 600 C C . GLU A 1 76 ? -7.146 22.435 -26.466 1.00 55.28 76 GLU A C 1
ATOM 602 O O . GLU A 1 76 ? -6.245 22.528 -27.312 1.00 55.28 76 GLU A O 1
ATOM 607 N N . PRO A 1 77 ? -8.341 21.892 -26.768 1.00 55.66 77 PRO A N 1
ATOM 608 C CA . PRO A 1 77 ? -8.715 21.626 -28.146 1.00 55.66 77 PRO A CA 1
ATOM 609 C C . PRO A 1 77 ? -8.665 22.953 -28.904 1.00 55.66 77 PRO A C 1
ATOM 611 O O . PRO A 1 77 ? -9.294 23.926 -28.491 1.00 55.66 77 PRO A O 1
ATOM 614 N N . LYS A 1 78 ? -7.885 23.005 -29.993 1.00 53.28 78 LYS A N 1
ATOM 615 C CA . LYS A 1 78 ? -7.777 24.190 -30.852 1.00 53.28 78 LYS A CA 1
ATOM 616 C C . LYS A 1 78 ? -9.165 24.547 -31.375 1.00 53.28 78 LYS A C 1
ATOM 618 O O . LYS A 1 78 ? -9.616 23.984 -32.371 1.00 53.28 78 LYS A O 1
ATOM 623 N N . ILE A 1 79 ? -9.828 25.498 -30.730 1.00 52.19 79 ILE A N 1
ATOM 624 C CA . ILE A 1 79 ? -10.904 26.237 -31.373 1.00 52.19 79 ILE A CA 1
ATOM 625 C C . ILE A 1 79 ? -10.198 27.071 -32.435 1.00 52.19 79 ILE A C 1
ATOM 627 O O . ILE A 1 79 ? -9.296 27.848 -32.134 1.00 52.19 79 ILE A O 1
ATOM 631 N N . SER A 1 80 ? -10.533 26.814 -33.692 1.00 49.53 80 SER A N 1
ATOM 632 C CA . SER A 1 80 ? -9.990 27.476 -34.870 1.00 49.53 80 SER A CA 1
ATOM 633 C C . SER A 1 80 ? -10.326 28.971 -34.857 1.00 49.53 80 SER A C 1
ATOM 635 O O . SER A 1 80 ? -11.260 29.408 -35.524 1.00 49.53 80 SER A O 1
ATOM 637 N N . SER A 1 81 ? -9.584 29.766 -34.094 1.00 50.03 81 SER A N 1
ATOM 638 C CA . SER A 1 81 ? -9.520 31.213 -34.250 1.00 50.03 81 SER A CA 1
ATOM 639 C C . SER A 1 81 ? -8.103 31.572 -34.682 1.00 50.03 81 SER A C 1
ATOM 641 O O . SER A 1 81 ? -7.109 31.145 -34.102 1.00 50.03 81 SER A O 1
ATOM 643 N N . LEU A 1 82 ? -8.020 32.301 -35.793 1.00 52.09 82 LEU A N 1
ATOM 644 C CA . LEU A 1 82 ? -6.816 32.488 -36.605 1.00 52.09 82 LEU A CA 1
ATOM 645 C C . LEU A 1 82 ? -5.706 33.324 -35.939 1.00 52.09 82 LEU A C 1
ATOM 647 O O . LEU A 1 82 ? -4.739 33.661 -36.605 1.00 52.09 82 LEU A O 1
ATOM 651 N N . ASN A 1 83 ? -5.830 33.654 -34.655 1.00 55.72 83 ASN A N 1
ATOM 652 C CA . ASN A 1 83 ? -4.880 34.447 -33.885 1.00 55.72 83 ASN A CA 1
ATOM 653 C C . ASN A 1 83 ? -4.952 33.976 -32.428 1.00 55.72 83 ASN A C 1
ATOM 655 O O . ASN A 1 83 ? -5.841 34.412 -31.699 1.00 55.72 83 ASN A O 1
ATOM 659 N N . SER A 1 84 ? -4.073 33.078 -31.987 1.00 47.94 84 SER A N 1
ATOM 660 C CA . SER A 1 84 ? -4.051 32.693 -30.574 1.00 47.94 84 SER A CA 1
ATOM 661 C C . SER A 1 84 ? -2.630 32.522 -30.061 1.00 47.94 84 SER A C 1
ATOM 663 O O . SER A 1 84 ? -1.809 31.840 -30.676 1.00 47.94 84 SER A O 1
ATOM 665 N N . GLU A 1 85 ? -2.395 33.147 -28.913 1.00 53.53 85 GLU A N 1
ATOM 666 C CA . GLU A 1 85 ? -1.270 32.967 -28.001 1.00 53.53 85 GLU A CA 1
ATOM 667 C C . GLU A 1 85 ? -0.888 31.484 -27.804 1.00 53.53 85 GLU A C 1
ATOM 669 O O . GLU A 1 85 ? -1.697 30.587 -28.081 1.00 53.53 85 GLU A O 1
ATOM 674 N N . PRO A 1 86 ? 0.355 31.190 -27.369 1.00 56.12 86 PRO A N 1
ATOM 675 C CA . PRO A 1 86 ? 0.802 29.819 -27.146 1.00 56.12 86 PRO A CA 1
ATOM 676 C C . PRO A 1 86 ? -0.199 29.044 -26.273 1.00 56.12 86 PRO A C 1
ATOM 678 O O . PRO A 1 86 ? -0.715 29.595 -25.303 1.00 56.12 86 PRO A O 1
ATOM 681 N N . PRO A 1 87 ? -0.481 27.768 -26.596 1.00 58.47 87 PRO A N 1
ATOM 682 C CA . PRO A 1 87 ? -1.521 26.997 -25.927 1.00 58.47 87 PRO A CA 1
ATOM 683 C C . PRO A 1 87 ? -1.222 26.892 -24.431 1.00 58.47 87 PRO A C 1
ATOM 685 O O . PRO A 1 87 ? -0.278 26.211 -24.024 1.00 58.47 87 PRO A O 1
ATOM 688 N N . HIS A 1 88 ? -2.033 27.557 -23.611 1.00 65.06 88 HIS A N 1
ATOM 689 C CA . HIS A 1 88 ? -1.964 27.421 -22.165 1.00 65.06 88 HIS A CA 1
ATOM 690 C C . HIS A 1 88 ? -2.455 26.022 -21.773 1.00 65.06 88 HIS A C 1
ATOM 692 O O . HIS A 1 88 ? -3.516 25.567 -22.201 1.00 65.06 88 HIS A O 1
ATOM 698 N N . LEU A 1 89 ? -1.659 25.311 -20.975 1.00 75.44 89 LEU A N 1
ATOM 699 C CA . LEU A 1 89 ? -2.064 24.031 -20.403 1.00 75.44 89 LEU A CA 1
ATOM 700 C C . LEU A 1 89 ? -3.142 24.285 -19.346 1.00 75.44 89 LEU A C 1
ATOM 702 O O . LEU A 1 89 ? -2.916 25.061 -18.416 1.00 75.44 89 LEU A O 1
ATOM 706 N N . LYS A 1 90 ? -4.296 23.621 -19.467 1.00 76.38 90 LYS A N 1
ATOM 707 C CA . LYS A 1 90 ? -5.335 23.648 -18.431 1.00 76.38 90 LYS A CA 1
ATOM 708 C C . LYS A 1 90 ? -5.255 22.385 -17.572 1.00 76.38 90 LYS A C 1
ATOM 710 O O . LYS A 1 90 ? -5.150 21.290 -18.132 1.00 76.38 90 LYS A O 1
ATOM 715 N N . PRO A 1 91 ? -5.301 22.511 -16.235 1.00 81.38 91 PRO A N 1
ATOM 716 C CA . PRO A 1 91 ? -5.419 21.354 -15.365 1.00 81.38 91 PRO A CA 1
ATOM 717 C C . PRO A 1 91 ? -6.813 20.738 -15.521 1.00 81.38 91 PRO A C 1
ATOM 719 O O . PRO A 1 91 ? -7.819 21.446 -15.486 1.00 81.38 91 PRO A O 1
ATOM 722 N N . ILE A 1 92 ? -6.869 19.421 -15.676 1.00 83.62 92 ILE A N 1
ATOM 723 C CA . ILE A 1 92 ? -8.088 18.619 -15.573 1.00 83.62 92 ILE A CA 1
ATOM 724 C C . ILE A 1 92 ? -7.927 17.641 -14.415 1.00 83.62 92 ILE A C 1
ATOM 726 O O . ILE A 1 92 ? -6.814 17.219 -14.108 1.00 83.62 92 ILE A O 1
ATOM 730 N N . ILE A 1 93 ? -9.034 17.288 -13.775 1.00 83.25 93 ILE A N 1
ATOM 731 C CA . ILE A 1 93 ? -9.059 16.240 -12.758 1.00 83.25 93 ILE A CA 1
ATOM 732 C C . ILE A 1 93 ? -9.462 14.948 -13.463 1.00 83.25 93 ILE A C 1
ATOM 734 O O . ILE A 1 93 ? -10.493 14.928 -14.134 1.00 83.25 93 ILE A O 1
ATOM 738 N N . VAL A 1 94 ? -8.654 13.904 -13.313 1.00 85.88 94 VAL A N 1
ATOM 739 C CA . VAL A 1 94 ? -8.911 12.563 -13.850 1.00 85.88 94 VAL A CA 1
ATOM 740 C C . VAL A 1 94 ? -8.936 11.544 -12.722 1.00 85.88 94 VAL A C 1
ATOM 742 O O . VAL A 1 94 ? -8.312 11.744 -11.675 1.00 85.88 94 VAL A O 1
ATOM 745 N N . LYS A 1 95 ? -9.658 10.444 -12.926 1.00 89.38 95 LYS A N 1
ATOM 746 C CA . LYS A 1 95 ? -9.568 9.284 -12.032 1.00 89.38 95 LYS A CA 1
ATOM 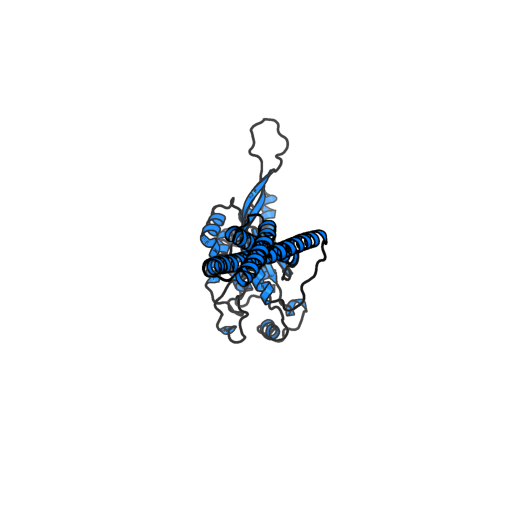747 C C . LYS A 1 95 ? -8.210 8.609 -12.193 1.00 89.38 95 LYS A C 1
ATOM 749 O O . LYS A 1 95 ? -7.717 8.475 -13.311 1.00 89.38 95 LYS A O 1
ATOM 754 N N . SER A 1 96 ? -7.637 8.191 -11.075 1.00 90.75 96 SER A N 1
ATOM 755 C CA . SER A 1 96 ? -6.364 7.480 -11.014 1.00 90.75 96 SER A CA 1
ATOM 756 C C . SER A 1 96 ? -6.473 6.350 -9.999 1.00 90.75 96 SER A C 1
ATOM 758 O O . SER A 1 96 ? -7.067 6.529 -8.936 1.00 90.75 96 SER A O 1
ATOM 760 N N . ASP A 1 97 ? -5.919 5.193 -10.331 1.00 89.81 97 ASP A N 1
ATOM 761 C CA . ASP A 1 97 ? -5.823 4.043 -9.448 1.00 89.81 97 ASP A CA 1
ATOM 762 C C . ASP A 1 97 ? -4.361 3.824 -9.056 1.00 89.81 97 ASP A C 1
ATOM 764 O O . ASP A 1 97 ? -3.460 3.753 -9.895 1.00 89.81 97 ASP A O 1
ATOM 768 N N . ILE A 1 98 ? -4.130 3.702 -7.750 1.00 91.56 98 ILE A N 1
ATOM 769 C CA . ILE A 1 98 ? -2.822 3.405 -7.170 1.00 91.56 98 ILE A CA 1
ATOM 770 C C . ILE A 1 98 ? -2.813 1.945 -6.731 1.00 91.56 98 ILE A C 1
ATOM 772 O O . ILE A 1 98 ? -3.583 1.537 -5.862 1.00 91.56 98 ILE A O 1
ATOM 776 N N . VAL A 1 99 ? -1.895 1.163 -7.286 1.00 91.12 99 VAL A N 1
ATOM 777 C CA . VAL A 1 99 ? -1.679 -0.245 -6.961 1.00 91.12 99 VAL A CA 1
ATOM 778 C C . VAL A 1 99 ? -0.386 -0.382 -6.151 1.00 91.12 99 VAL A C 1
ATOM 780 O O . VAL A 1 99 ? 0.705 -0.432 -6.731 1.00 91.12 99 VAL A O 1
ATOM 783 N N . PRO A 1 100 ? -0.470 -0.434 -4.809 1.00 90.62 100 PRO A N 1
ATOM 784 C CA . PRO A 1 100 ? 0.666 -0.773 -3.969 1.00 90.62 100 PRO A CA 1
ATOM 785 C C . PRO A 1 100 ? 0.890 -2.289 -3.971 1.00 90.62 100 PRO A C 1
ATOM 787 O O . PRO A 1 100 ? -0.037 -3.078 -3.775 1.00 90.62 100 PRO A O 1
ATOM 790 N N . HIS A 1 101 ? 2.138 -2.716 -4.126 1.00 89.06 101 HIS A N 1
ATOM 791 C CA . HIS A 1 101 ? 2.492 -4.127 -4.059 1.00 89.06 101 HIS A CA 1
ATOM 792 C C . HIS A 1 101 ? 3.815 -4.339 -3.341 1.00 89.06 101 HIS A C 1
ATOM 794 O O . HIS A 1 101 ? 4.889 -4.053 -3.864 1.00 89.06 101 HIS A O 1
ATOM 800 N N . SER A 1 102 ? 3.729 -4.860 -2.126 1.00 86.88 102 SER A N 1
ATOM 801 C CA . SER A 1 102 ? 4.882 -5.374 -1.405 1.00 86.88 102 SER A CA 1
ATOM 802 C C . SER A 1 102 ? 5.301 -6.729 -1.952 1.00 86.88 102 SER A C 1
ATOM 804 O O . SER A 1 102 ? 4.427 -7.519 -2.256 1.00 86.88 102 SER A O 1
ATOM 806 N N . PHE A 1 103 ? 6.596 -7.046 -2.004 1.00 86.19 103 PHE A N 1
ATOM 807 C CA . PHE A 1 103 ? 7.067 -8.412 -2.276 1.00 86.19 103 PHE A CA 1
ATOM 808 C C . PHE A 1 103 ? 7.453 -9.182 -1.001 1.00 86.19 103 PHE A C 1
ATOM 810 O O . PHE A 1 103 ? 8.296 -10.085 -1.038 1.00 86.19 103 PHE A O 1
ATOM 817 N N . TRP A 1 104 ? 6.878 -8.799 0.137 1.00 77.94 104 TRP A N 1
ATOM 818 C CA . TRP A 1 104 ? 7.087 -9.434 1.436 1.00 77.94 104 TRP A CA 1
ATOM 819 C C . TRP A 1 104 ? 5.929 -10.354 1.810 1.00 77.94 104 TRP A C 1
ATOM 821 O O . TRP A 1 104 ? 4.780 -10.029 1.512 1.00 77.94 104 TRP A O 1
ATOM 831 N N . PRO A 1 105 ? 6.198 -11.484 2.481 1.00 71.38 105 PRO A N 1
ATOM 832 C CA . PRO A 1 105 ? 5.136 -12.296 3.069 1.00 71.38 105 PRO A CA 1
ATOM 833 C C . PRO A 1 105 ? 4.534 -11.606 4.312 1.00 71.38 105 PRO A C 1
ATOM 835 O O . PRO A 1 105 ? 5.295 -11.060 5.109 1.00 71.38 105 PRO A O 1
ATOM 838 N N . GLU A 1 106 ? 3.211 -11.705 4.557 1.00 65.00 106 GLU A N 1
ATOM 839 C CA . GLU A 1 106 ? 2.572 -11.126 5.771 1.00 65.00 106 GLU A CA 1
ATOM 840 C C . GLU A 1 106 ? 3.295 -11.553 7.041 1.00 65.00 106 GLU A C 1
ATOM 842 O O . GLU A 1 106 ? 3.460 -10.780 7.981 1.00 65.00 106 GLU A O 1
ATOM 847 N N . LYS A 1 107 ? 3.641 -12.841 7.105 1.00 65.75 107 LYS A N 1
ATOM 848 C CA . LYS A 1 107 ? 4.298 -13.427 8.259 1.00 65.75 107 LYS A CA 1
ATOM 849 C C . LYS A 1 107 ? 5.771 -13.525 7.952 1.00 65.75 107 LYS A C 1
ATOM 851 O O . LYS A 1 107 ? 6.181 -14.201 7.008 1.00 65.75 107 LYS A O 1
ATOM 856 N N . LYS A 1 108 ? 6.571 -12.903 8.815 1.00 65.69 108 LYS A N 1
ATOM 857 C CA . LYS A 1 108 ? 8.021 -13.065 8.807 1.00 65.69 108 LYS A CA 1
ATOM 858 C C . LYS A 1 108 ? 8.349 -14.566 8.827 1.00 65.69 108 LYS A C 1
ATOM 860 O O . LYS A 1 108 ? 7.981 -15.238 9.795 1.00 65.69 108 LYS A O 1
ATOM 865 N N . PRO A 1 109 ? 9.035 -15.108 7.806 1.00 63.34 109 PRO A N 1
ATOM 866 C CA . PRO A 1 109 ? 9.245 -16.545 7.735 1.00 63.34 109 PRO A CA 1
ATOM 867 C C . PRO A 1 109 ? 10.149 -17.008 8.875 1.00 63.34 109 PRO A C 1
ATOM 869 O O . PRO A 1 109 ? 11.163 -16.376 9.194 1.00 63.34 109 PRO A O 1
ATOM 872 N N . THR A 1 110 ? 9.806 -18.133 9.494 1.00 62.16 110 THR A N 1
ATOM 873 C CA . THR A 1 110 ? 10.626 -18.721 10.555 1.00 62.16 110 THR A CA 1
ATOM 874 C C . THR A 1 110 ? 11.879 -19.379 9.973 1.00 62.16 110 THR A C 1
ATOM 876 O O . THR A 1 110 ? 11.907 -19.776 8.810 1.00 62.16 110 THR A O 1
ATOM 879 N N . LYS A 1 111 ? 12.926 -19.588 10.792 1.00 61.03 111 LYS A N 1
ATOM 880 C CA . LYS A 1 111 ? 14.203 -20.212 10.363 1.00 61.03 111 LYS A CA 1
ATOM 881 C C . LYS A 1 111 ? 14.034 -21.548 9.613 1.00 61.03 111 LYS A C 1
ATOM 883 O O . LYS A 1 111 ? 14.898 -21.902 8.817 1.00 61.03 111 LYS A O 1
ATOM 888 N N . LYS A 1 112 ? 12.949 -22.292 9.869 1.00 58.59 112 LYS A N 1
ATOM 889 C CA . LYS A 1 112 ? 12.648 -23.583 9.223 1.00 58.59 112 LYS A CA 1
ATOM 890 C C . LYS A 1 112 ? 11.976 -23.431 7.850 1.00 58.59 112 LYS A C 1
ATOM 892 O O . LYS A 1 112 ? 12.129 -24.311 7.008 1.00 58.59 112 LYS A O 1
ATOM 897 N N . GLU A 1 113 ? 11.274 -22.327 7.613 1.00 58.22 113 GLU A N 1
ATOM 898 C CA . GLU A 1 113 ? 10.499 -22.069 6.388 1.00 58.22 113 GLU A CA 1
ATOM 899 C C . GLU A 1 113 ? 11.335 -21.403 5.283 1.00 58.22 113 GLU A C 1
ATOM 901 O O . GLU A 1 113 ? 11.006 -21.501 4.106 1.00 58.22 113 GLU A O 1
ATOM 906 N N . VAL A 1 114 ? 12.496 -20.843 5.640 1.00 58.06 114 VAL A N 1
ATOM 907 C CA . VAL A 1 114 ? 13.501 -20.236 4.738 1.00 58.06 114 VAL A CA 1
ATOM 908 C C . VAL A 1 114 ? 13.860 -21.122 3.539 1.00 58.06 114 VAL A C 1
ATOM 910 O O . VAL A 1 114 ? 14.165 -20.617 2.459 1.00 58.06 114 VAL A O 1
ATOM 913 N N . ILE A 1 115 ? 13.846 -22.444 3.736 1.00 57.44 115 ILE A N 1
ATOM 914 C CA . ILE A 1 115 ? 14.255 -23.437 2.734 1.00 57.44 115 ILE A CA 1
ATOM 915 C C . ILE A 1 115 ? 13.048 -24.033 1.996 1.00 57.44 115 ILE A C 1
ATOM 917 O O . ILE A 1 115 ? 13.175 -24.377 0.825 1.00 57.44 115 ILE A O 1
ATOM 921 N N . LYS A 1 116 ? 11.894 -24.167 2.663 1.00 56.53 116 LYS A N 1
ATOM 922 C CA . LYS A 1 116 ? 10.705 -24.841 2.107 1.00 56.53 116 LYS A CA 1
ATOM 923 C C . LYS A 1 116 ? 9.698 -23.900 1.449 1.00 56.53 116 LYS A C 1
ATOM 925 O O . LYS A 1 116 ? 8.819 -24.385 0.752 1.00 56.53 116 LYS A O 1
ATOM 930 N N . GLY A 1 117 ? 9.885 -22.596 1.616 1.00 55.84 117 GLY A N 1
ATOM 931 C CA . GLY A 1 117 ? 8.979 -21.585 1.107 1.00 55.84 117 GLY A CA 1
ATOM 932 C C . GLY A 1 117 ? 7.781 -21.376 2.032 1.00 55.84 117 GLY A C 1
ATOM 933 O O . GLY A 1 117 ? 7.378 -22.283 2.762 1.00 55.84 117 GLY A O 1
ATOM 934 N N . THR A 1 118 ? 7.242 -20.163 2.032 1.00 58.25 118 THR A N 1
ATOM 935 C CA . THR A 1 118 ? 5.983 -19.823 2.706 1.00 58.25 118 THR A CA 1
ATOM 936 C C . THR A 1 118 ? 4.973 -19.371 1.673 1.00 58.25 118 THR A C 1
ATOM 938 O O . THR A 1 118 ? 5.336 -18.624 0.761 1.00 58.25 118 THR A O 1
ATOM 941 N N . GLN A 1 119 ? 3.713 -19.775 1.855 1.00 55.06 119 GLN A N 1
ATOM 942 C CA . GLN A 1 119 ? 2.610 -19.238 1.065 1.00 55.06 119 GLN A CA 1
ATOM 943 C C . GLN A 1 119 ? 2.652 -17.717 1.154 1.00 55.06 119 GLN A C 1
ATOM 945 O O . GLN A 1 119 ? 2.720 -17.171 2.262 1.00 55.06 119 GLN A O 1
ATOM 950 N N . PRO A 1 120 ? 2.712 -17.038 0.009 1.00 51.16 120 PRO A N 1
ATOM 951 C CA . PRO A 1 120 ? 2.905 -15.617 0.023 1.00 51.16 120 PRO A CA 1
ATOM 952 C C . PRO A 1 120 ? 1.548 -14.971 0.324 1.00 51.16 120 PRO A C 1
ATOM 954 O O . PRO A 1 120 ? 0.529 -15.268 -0.295 1.00 51.16 120 PRO A O 1
ATOM 957 N N . SER A 1 121 ? 1.512 -14.091 1.308 1.00 49.72 121 SER A N 1
ATOM 958 C CA . SER A 1 121 ? 0.373 -13.208 1.507 1.00 49.72 121 SER A CA 1
ATOM 959 C C . SER A 1 121 ? 0.883 -11.789 1.387 1.00 49.72 121 SER A C 1
ATOM 961 O O . SER A 1 121 ? 1.739 -11.341 2.144 1.00 49.72 121 SER A O 1
ATOM 963 N N . PHE A 1 122 ? 0.439 -11.135 0.322 1.00 53.41 122 PHE A N 1
ATOM 964 C CA . PHE A 1 122 ? 0.949 -9.842 -0.099 1.00 53.41 122 PHE A CA 1
ATOM 965 C C . PHE A 1 122 ? 0.152 -8.772 0.618 1.00 53.41 122 PHE A C 1
ATOM 967 O O . PHE A 1 122 ? -1.030 -8.568 0.328 1.00 53.41 122 PHE A O 1
ATOM 974 N N . ASN A 1 123 ? 0.805 -8.119 1.570 1.00 57.75 123 ASN A N 1
ATOM 975 C CA . ASN A 1 123 ? 0.207 -7.044 2.336 1.00 57.75 123 ASN A CA 1
ATOM 976 C C . ASN A 1 123 ? 0.381 -5.695 1.624 1.00 57.75 123 ASN A C 1
ATOM 978 O O . ASN A 1 123 ? 1.164 -5.562 0.676 1.00 57.75 123 ASN A O 1
ATOM 982 N N . THR A 1 124 ? -0.369 -4.678 2.052 1.00 58.09 124 THR A N 1
ATOM 983 C CA . THR A 1 124 ? -0.057 -3.307 1.633 1.00 58.09 124 THR A CA 1
ATOM 984 C C . THR A 1 124 ? 1.233 -2.855 2.311 1.00 58.09 124 THR A C 1
ATOM 986 O O . THR A 1 124 ? 1.601 -3.359 3.372 1.00 58.09 124 THR A O 1
ATOM 989 N N . HIS A 1 125 ? 1.925 -1.895 1.698 1.00 58.41 125 HIS A N 1
ATOM 990 C CA . HIS A 1 125 ? 3.155 -1.329 2.248 1.00 58.41 125 HIS A CA 1
ATOM 991 C C . HIS A 1 125 ? 3.001 -0.907 3.717 1.00 58.41 125 HIS A C 1
ATOM 993 O O . HIS A 1 125 ? 3.880 -1.191 4.526 1.00 58.41 125 HIS A O 1
ATOM 999 N N . GLU A 1 126 ? 1.866 -0.293 4.061 1.00 56.72 126 GLU A N 1
ATOM 1000 C CA . GLU A 1 126 ? 1.573 0.159 5.422 1.00 56.72 126 GLU A CA 1
ATOM 1001 C C . GLU A 1 126 ? 1.594 -0.996 6.435 1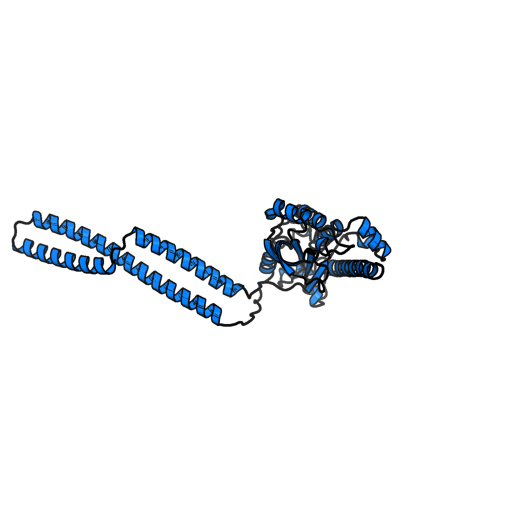.00 56.72 126 GLU A C 1
ATOM 1003 O O . GLU A 1 126 ? 2.104 -0.836 7.538 1.00 56.72 126 GLU A O 1
ATOM 1008 N N . ASN A 1 127 ? 1.132 -2.186 6.051 1.00 59.22 127 ASN A N 1
ATOM 1009 C CA . ASN A 1 127 ? 1.096 -3.334 6.953 1.00 59.22 127 ASN A CA 1
ATOM 1010 C C . ASN A 1 127 ? 2.475 -3.981 7.162 1.00 59.22 127 ASN A C 1
ATOM 1012 O O . ASN A 1 127 ? 2.740 -4.530 8.230 1.00 59.22 127 ASN A O 1
ATOM 1016 N N . ASP A 1 128 ? 3.376 -3.904 6.179 1.00 55.47 128 ASP A N 1
ATOM 1017 C CA . ASP A 1 128 ? 4.752 -4.393 6.353 1.00 55.47 128 ASP A CA 1
ATOM 1018 C C . ASP A 1 128 ? 5.586 -3.469 7.229 1.00 55.47 128 ASP A C 1
ATOM 1020 O O . ASP A 1 128 ? 6.441 -3.927 7.983 1.00 55.47 128 ASP A O 1
ATOM 1024 N N . MET A 1 129 ? 5.296 -2.172 7.161 1.00 54.94 129 M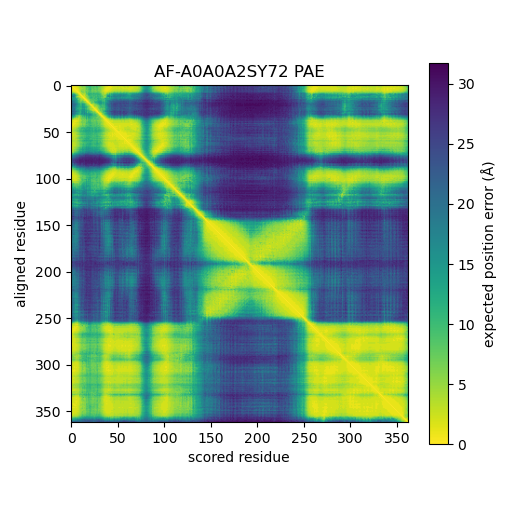ET A N 1
ATOM 1025 C CA . MET A 1 129 ? 5.910 -1.169 8.017 1.00 54.94 129 MET A CA 1
ATOM 1026 C C . MET A 1 129 ? 5.555 -1.409 9.492 1.00 54.94 129 MET A C 1
ATOM 1028 O O . MET A 1 129 ? 6.447 -1.461 10.338 1.00 54.94 129 MET A O 1
ATOM 1032 N N . ILE A 1 130 ? 4.276 -1.694 9.770 1.00 55.69 130 ILE A N 1
ATOM 1033 C CA . ILE A 1 130 ? 3.768 -2.058 11.104 1.00 55.69 130 ILE A CA 1
ATOM 1034 C C . ILE A 1 130 ? 4.463 -3.314 11.658 1.00 55.69 130 ILE A C 1
ATOM 1036 O O . ILE A 1 130 ? 4.722 -3.413 12.857 1.00 55.69 130 ILE A O 1
ATOM 1040 N N . ASN A 1 131 ? 4.796 -4.280 10.798 1.00 50.34 131 ASN A N 1
ATOM 1041 C CA . ASN A 1 131 ? 5.444 -5.528 11.208 1.00 50.34 131 ASN A CA 1
ATOM 1042 C C . ASN A 1 131 ? 6.940 -5.379 11.549 1.00 50.34 131 ASN A C 1
ATOM 1044 O O . ASN A 1 131 ? 7.501 -6.266 12.203 1.00 50.34 131 ASN A O 1
ATOM 1048 N N . GLU A 1 132 ? 7.603 -4.309 11.098 1.00 49.41 132 GLU A N 1
ATOM 1049 C CA . GLU A 1 132 ? 9.034 -4.077 11.337 1.00 49.41 132 GLU A CA 1
ATOM 1050 C C . GLU A 1 132 ? 9.326 -3.113 12.495 1.00 49.41 132 GLU A C 1
ATOM 1052 O O . GLU A 1 132 ? 10.414 -3.193 13.075 1.00 49.41 132 GLU A O 1
ATOM 1057 N N . ASP A 1 133 ? 8.384 -2.242 12.869 1.00 45.50 133 ASP A N 1
ATOM 1058 C CA . ASP A 1 133 ? 8.636 -1.199 13.863 1.00 45.50 133 ASP A CA 1
ATOM 1059 C C . ASP A 1 133 ? 8.269 -1.629 15.293 1.00 45.50 133 ASP A C 1
ATOM 1061 O O . ASP A 1 133 ? 7.109 -1.689 15.699 1.00 45.50 133 ASP A O 1
ATOM 1065 N N . SER A 1 134 ? 9.299 -1.888 16.105 1.00 45.06 134 SER A N 1
ATOM 1066 C CA . SER A 1 134 ? 9.193 -1.936 17.571 1.00 45.06 134 SER A CA 1
ATOM 1067 C C . SER A 1 134 ? 9.882 -0.746 18.251 1.00 45.06 134 SER A C 1
ATOM 1069 O O . SER A 1 134 ? 10.138 -0.804 19.458 1.00 45.06 134 SER A O 1
ATOM 1071 N N . LEU A 1 135 ? 10.251 0.314 17.519 1.00 44.59 135 LEU A N 1
ATOM 1072 C CA . LEU A 1 135 ? 10.943 1.477 18.079 1.00 44.59 135 LEU A CA 1
ATOM 1073 C C . LEU A 1 135 ? 10.354 2.803 17.583 1.00 44.59 135 LEU A C 1
ATOM 1075 O O . LEU A 1 135 ? 9.679 2.887 16.573 1.00 44.59 135 LEU A O 1
ATOM 1079 N N . ARG A 1 136 ? 10.528 3.820 18.431 1.00 42.97 136 ARG A N 1
ATOM 1080 C CA . ARG A 1 136 ? 9.611 4.953 18.605 1.00 42.97 136 ARG A CA 1
ATOM 1081 C C . ARG A 1 136 ? 9.359 5.760 17.319 1.00 42.97 136 ARG A C 1
ATOM 1083 O O . ARG A 1 136 ? 10.333 6.175 16.691 1.00 42.97 136 ARG A O 1
ATOM 1090 N N . PRO A 1 137 ? 8.087 6.087 17.019 1.00 44.28 137 PRO A N 1
ATOM 1091 C CA . PRO A 1 137 ? 7.728 6.919 15.879 1.00 44.28 137 PRO A CA 1
ATOM 1092 C C . PRO A 1 137 ? 8.378 8.303 15.977 1.00 44.28 137 PRO A C 1
ATOM 1094 O O . PRO A 1 137 ? 8.518 8.876 17.063 1.00 44.28 137 PRO A O 1
ATOM 1097 N N . MET A 1 138 ? 8.775 8.843 14.827 1.00 37.31 138 MET A N 1
ATOM 1098 C CA . MET A 1 138 ? 9.277 10.207 14.718 1.00 37.31 138 MET A CA 1
ATOM 1099 C C . MET A 1 138 ? 8.111 11.180 14.915 1.00 37.31 138 MET A C 1
ATOM 1101 O O . MET A 1 138 ? 7.156 11.175 14.146 1.00 37.31 138 MET A O 1
ATOM 1105 N N . VAL A 1 139 ? 8.180 12.002 15.963 1.00 38.81 139 VAL A N 1
ATOM 1106 C CA . VAL A 1 139 ? 7.159 13.012 16.265 1.00 38.81 139 VAL A CA 1
ATOM 1107 C C . VAL A 1 139 ? 7.490 14.276 15.479 1.00 38.81 139 VAL A C 1
ATOM 1109 O O . VAL A 1 139 ? 8.483 14.943 15.768 1.00 38.81 139 VAL A O 1
ATOM 1112 N N . ILE A 1 140 ? 6.671 14.607 14.484 1.00 40.19 140 ILE A N 1
ATOM 1113 C CA . ILE A 1 140 ? 6.714 15.909 13.816 1.00 40.19 140 ILE A CA 1
ATOM 1114 C C . ILE A 1 140 ? 5.657 16.796 14.490 1.00 40.19 140 ILE A C 1
ATOM 1116 O O . ILE A 1 140 ? 4.464 16.516 14.424 1.00 40.19 140 ILE A O 1
ATOM 1120 N N . GLU A 1 141 ? 6.087 17.846 15.194 1.00 40.75 141 GLU A N 1
ATOM 1121 C CA . GLU A 1 141 ? 5.181 18.750 15.916 1.00 40.75 141 GLU A CA 1
ATOM 1122 C C . GLU A 1 141 ? 4.536 19.776 14.972 1.00 40.75 141 GLU A C 1
ATOM 1124 O O . GLU A 1 141 ? 5.220 20.630 14.400 1.00 40.75 141 GLU A O 1
ATOM 1129 N N . HIS A 1 142 ? 3.204 19.745 14.843 1.00 48.19 142 HIS A N 1
ATOM 1130 C CA . HIS A 1 142 ? 2.442 20.697 14.027 1.00 48.19 142 HIS A CA 1
ATOM 1131 C C . HIS A 1 142 ? 1.169 21.238 14.712 1.00 48.19 142 HIS A C 1
ATOM 1133 O O . HIS A 1 142 ? 0.705 20.726 15.727 1.00 48.19 142 HIS A O 1
ATOM 1139 N N . ARG A 1 143 ? 0.663 22.352 14.150 1.00 48.88 143 ARG A N 1
ATOM 1140 C CA . ARG A 1 143 ? -0.238 23.365 14.746 1.00 48.88 143 ARG A CA 1
ATOM 1141 C C . ARG A 1 143 ? -1.368 22.809 15.631 1.00 48.88 143 ARG A C 1
ATOM 1143 O O . ARG A 1 143 ? -2.297 22.164 15.151 1.00 48.88 143 ARG A O 1
ATOM 1150 N N . THR A 1 144 ? -1.349 23.231 16.894 1.00 60.41 144 THR A N 1
ATOM 1151 C CA . THR A 1 144 ? -2.311 22.945 17.976 1.00 60.41 144 THR A CA 1
ATOM 1152 C C . THR A 1 144 ? -3.793 23.157 17.632 1.00 60.41 144 THR A C 1
ATOM 1154 O O . THR A 1 144 ? -4.650 22.507 18.230 1.00 60.41 144 THR A O 1
ATOM 1157 N N . SER A 1 145 ? -4.131 23.992 16.640 1.00 63.19 145 SER A N 1
ATOM 1158 C CA . SER A 1 145 ? -5.521 24.424 16.420 1.00 63.19 145 SER A CA 1
ATOM 1159 C C . SER A 1 145 ? -6.487 23.318 15.965 1.00 63.19 145 SER A C 1
ATOM 1161 O O . SER A 1 145 ? -7.678 23.412 16.250 1.00 63.19 145 SER A O 1
ATOM 1163 N N . ALA A 1 146 ? -6.015 22.270 15.275 1.00 68.50 146 ALA A N 1
ATOM 1164 C CA . ALA A 1 146 ? -6.880 21.168 14.824 1.00 68.50 146 ALA A CA 1
ATOM 1165 C C . ALA A 1 146 ? -7.229 20.192 15.962 1.00 68.50 146 ALA A C 1
ATOM 1167 O O . ALA A 1 146 ? -8.335 19.654 16.012 1.00 68.50 146 ALA A O 1
ATOM 1168 N N . LEU A 1 147 ? -6.301 19.989 16.902 1.00 73.94 147 LEU A N 1
ATOM 1169 C CA . LEU A 1 147 ? -6.525 19.146 18.075 1.00 73.94 147 LEU A CA 1
ATOM 1170 C C . LEU A 1 147 ? -7.444 19.845 19.085 1.00 73.94 147 LEU A C 1
ATOM 1172 O O . LEU A 1 147 ? -8.338 19.215 19.640 1.00 73.94 147 LEU A O 1
ATOM 1176 N N . GLU A 1 148 ? -7.273 21.156 19.269 1.00 80.75 148 GLU A N 1
ATOM 1177 C CA . GLU A 1 148 ? -8.151 21.981 20.108 1.00 80.75 148 GLU A CA 1
ATOM 1178 C C . GLU A 1 148 ? -9.615 21.925 19.648 1.00 80.75 148 GLU A C 1
ATOM 1180 O O . GLU A 1 148 ? -10.523 21.852 20.475 1.00 80.75 148 GLU A O 1
ATOM 1185 N N . GLU A 1 149 ? -9.868 21.905 18.337 1.00 80.31 149 GLU A N 1
ATOM 1186 C CA . GLU A 1 149 ? -11.221 21.771 17.791 1.00 80.31 149 GLU A CA 1
ATOM 1187 C C . GLU A 1 149 ? -11.847 20.403 18.098 1.00 80.31 149 GLU A C 1
ATOM 1189 O O . GLU A 1 149 ? -12.989 20.341 18.553 1.00 80.31 149 GLU A O 1
ATOM 1194 N N . VAL A 1 150 ? -11.084 19.317 17.941 1.00 80.69 150 VAL A N 1
ATOM 1195 C CA . VAL A 1 150 ? -11.530 17.957 18.296 1.00 80.69 150 VAL A CA 1
ATOM 1196 C C . VAL A 1 150 ? -11.802 17.834 19.800 1.00 80.69 150 VAL A C 1
ATOM 1198 O O . VAL A 1 150 ? -12.780 17.204 20.205 1.00 80.69 150 VAL A O 1
ATOM 1201 N N . VAL A 1 151 ? -10.981 18.468 20.643 1.00 84.38 151 VAL A N 1
ATOM 1202 C CA . VAL A 1 151 ? -11.191 18.502 22.099 1.00 84.38 151 VAL A CA 1
ATOM 1203 C C . VAL A 1 151 ? -12.472 19.260 22.460 1.00 84.38 151 VAL A C 1
ATOM 1205 O O . VAL A 1 151 ? -13.234 18.786 23.303 1.00 84.38 151 VAL A O 1
ATOM 1208 N N . ARG A 1 152 ? -12.767 20.390 21.801 1.00 87.19 152 ARG A N 1
ATOM 1209 C CA . ARG A 1 152 ? -14.040 21.107 22.004 1.00 87.19 152 ARG A CA 1
ATOM 1210 C C . ARG A 1 152 ? -15.247 20.236 21.659 1.00 87.19 152 ARG A C 1
ATOM 1212 O O . ARG A 1 152 ? -16.176 20.160 22.459 1.00 87.19 152 ARG A O 1
ATOM 1219 N N . GLU A 1 153 ? -15.224 19.553 20.517 1.00 81.44 153 GLU A N 1
ATOM 1220 C CA . GLU A 1 153 ? -16.306 18.641 20.112 1.00 81.44 153 GLU A CA 1
ATOM 1221 C C . GLU A 1 153 ? -16.470 17.465 21.090 1.00 81.44 153 GLU A C 1
ATOM 1223 O O . GLU A 1 153 ? -17.587 17.045 21.386 1.00 81.44 153 GLU A O 1
ATOM 1228 N N . LYS A 1 154 ? -15.371 16.950 21.654 1.00 84.56 154 LYS A N 1
ATOM 1229 C CA . LYS A 1 154 ? -15.404 15.888 22.671 1.00 84.56 154 LYS A CA 1
ATOM 1230 C C . LYS A 1 154 ? -16.073 16.342 23.968 1.00 84.56 154 LYS A C 1
ATOM 1232 O O . LYS A 1 154 ? -16.850 15.581 24.548 1.00 84.56 154 LYS A O 1
ATOM 1237 N N . ASN A 1 155 ? -15.806 17.572 24.396 1.00 87.62 155 ASN A N 1
ATOM 1238 C CA . ASN A 1 155 ? -16.468 18.156 25.560 1.00 87.62 155 ASN A CA 1
ATOM 1239 C C . ASN A 1 155 ? -17.972 18.317 25.297 1.00 87.62 155 ASN A C 1
ATOM 1241 O O . ASN A 1 155 ? -18.770 17.829 26.087 1.00 87.62 155 ASN A O 1
ATOM 1245 N N . GLN A 1 156 ? -18.359 18.844 24.129 1.00 85.56 156 GLN A N 1
ATOM 1246 C CA . GLN A 1 156 ? -19.772 18.939 23.729 1.00 85.56 156 GLN A CA 1
ATOM 1247 C C . GLN A 1 156 ? -20.470 17.572 23.693 1.00 85.56 156 GLN A C 1
ATOM 1249 O O . GLN A 1 156 ? -21.600 17.435 24.151 1.00 85.56 156 GLN A O 1
ATOM 1254 N N . ASN A 1 157 ? -19.797 16.537 23.185 1.00 81.62 157 ASN A N 1
ATOM 1255 C CA . ASN A 1 157 ? -20.333 15.177 23.210 1.00 81.62 157 ASN A CA 1
ATOM 1256 C C . ASN A 1 157 ? -20.515 14.665 24.648 1.00 81.62 157 ASN A C 1
ATOM 1258 O O . ASN A 1 157 ? -21.488 13.971 24.924 1.00 81.62 157 ASN A O 1
ATOM 1262 N N . THR A 1 158 ? -19.609 15.008 25.566 1.00 84.88 158 THR A N 1
ATOM 1263 C CA . THR A 1 158 ? -19.696 14.617 26.986 1.00 84.88 158 THR A CA 1
ATOM 1264 C C . THR A 1 158 ? -20.885 15.283 27.682 1.00 84.88 158 THR A C 1
ATOM 1266 O O . THR A 1 158 ? -21.611 14.620 28.429 1.00 84.88 158 THR A O 1
ATOM 1269 N N . ASP A 1 159 ? -21.135 16.557 27.382 1.00 85.75 159 ASP A N 1
ATOM 1270 C CA . ASP A 1 159 ? -22.305 17.282 27.883 1.00 85.75 159 ASP A CA 1
ATOM 1271 C C . ASP A 1 159 ? -23.608 16.630 27.384 1.00 85.75 159 ASP A C 1
ATOM 1273 O O . ASP A 1 159 ? -24.519 16.379 28.173 1.00 85.75 159 ASP A O 1
ATOM 1277 N N .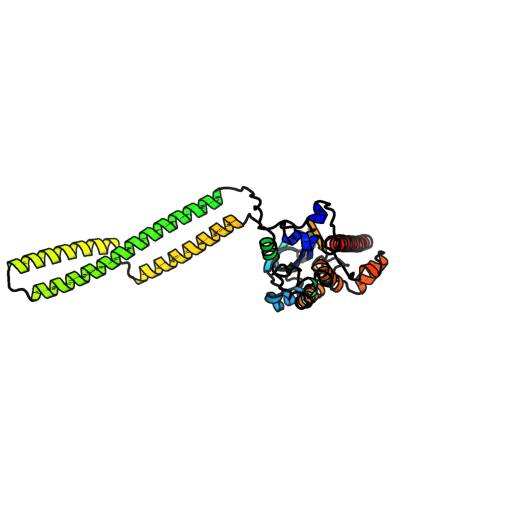 LEU A 1 160 ? -23.663 16.240 26.103 1.00 83.50 160 LEU A N 1
ATOM 1278 C CA . LEU A 1 160 ? -24.810 15.524 25.525 1.00 83.50 160 LEU A CA 1
ATOM 1279 C C . LEU A 1 160 ? -25.057 14.158 26.188 1.00 83.50 160 LEU A C 1
ATOM 1281 O O . LEU A 1 160 ? -26.206 13.795 26.429 1.00 83.50 160 LEU A O 1
ATOM 1285 N N . TYR A 1 161 ? -24.006 13.399 26.516 1.00 81.19 161 TYR A N 1
ATOM 1286 C CA . TYR A 1 161 ? -24.160 12.134 27.249 1.00 81.19 161 TYR A CA 1
ATOM 1287 C C . TYR A 1 161 ? -24.727 12.342 28.656 1.00 81.19 161 TYR A C 1
ATOM 1289 O O . TYR A 1 161 ? -25.523 11.525 29.123 1.00 81.19 161 TYR A O 1
ATOM 1297 N N . SER A 1 162 ? -24.346 13.438 29.313 1.00 86.69 162 SER A N 1
ATOM 1298 C CA . SER A 1 162 ? -24.882 13.799 30.627 1.00 86.69 162 SER A CA 1
ATOM 1299 C C . SER A 1 162 ? -26.376 14.135 30.535 1.00 86.69 162 SER A C 1
ATOM 1301 O O . SER A 1 162 ? -27.162 13.639 31.338 1.00 86.69 162 SER A O 1
ATOM 1303 N N . GLU A 1 163 ? -26.792 14.882 29.504 1.00 87.12 163 GLU A N 1
ATOM 1304 C CA . GLU A 1 163 ? -28.211 15.173 29.239 1.00 87.12 163 GLU A CA 1
ATOM 1305 C C . GLU A 1 163 ? -29.021 13.894 28.959 1.00 87.12 163 GLU A C 1
ATOM 1307 O O . GLU A 1 163 ? -30.109 13.718 29.507 1.00 87.12 163 GLU A O 1
ATOM 1312 N N . ILE A 1 164 ? -28.486 12.971 28.151 1.00 85.75 164 ILE A N 1
ATOM 1313 C CA . ILE A 1 164 ? -29.132 11.677 27.873 1.00 85.75 164 ILE A CA 1
ATOM 1314 C C . ILE A 1 164 ? -29.330 10.880 29.167 1.00 85.75 164 ILE A C 1
ATOM 1316 O O . ILE A 1 164 ? -30.415 10.346 29.386 1.00 85.75 164 ILE A O 1
ATOM 1320 N N . SER A 1 165 ? -28.315 10.825 30.036 1.00 88.94 165 SER A N 1
ATOM 1321 C CA . SER A 1 165 ? -28.405 10.121 31.321 1.00 88.94 165 SER A CA 1
ATOM 1322 C C . SER A 1 165 ? -29.474 10.723 32.237 1.00 88.94 165 SER A C 1
ATOM 1324 O O . SER A 1 165 ? -30.215 9.992 32.893 1.00 88.94 165 SER A O 1
ATOM 1326 N N . ASP A 1 166 ? -29.572 12.050 32.283 1.00 86.62 166 ASP A N 1
ATOM 1327 C CA . ASP A 1 166 ? -30.575 12.759 33.079 1.00 86.62 166 ASP A CA 1
ATOM 1328 C C . ASP A 1 166 ? -32.008 12.505 32.590 1.00 86.62 166 ASP A C 1
ATOM 1330 O O . ASP A 1 166 ? -32.940 12.388 33.398 1.00 86.62 166 ASP A O 1
ATOM 1334 N N . LEU A 1 167 ? -32.193 12.426 31.270 1.00 87.00 167 LEU A N 1
ATOM 1335 C CA . LEU A 1 167 ? -33.481 12.119 30.649 1.00 87.00 167 LEU A CA 1
ATOM 1336 C C . LEU A 1 167 ? -33.905 10.673 30.904 1.00 87.00 167 LEU A C 1
ATOM 1338 O O . LEU A 1 167 ? -35.072 10.454 31.218 1.00 87.00 167 LEU A O 1
ATOM 1342 N N . ASP A 1 168 ? -32.970 9.723 30.843 1.00 86.44 168 ASP A N 1
ATOM 1343 C CA . ASP A 1 168 ? -33.216 8.301 31.135 1.00 86.44 168 ASP A CA 1
ATOM 1344 C C . ASP A 1 168 ? -33.773 8.133 32.559 1.00 86.44 168 ASP A C 1
ATOM 1346 O O . ASP A 1 168 ? -34.877 7.628 32.761 1.00 86.44 168 ASP A O 1
ATOM 1350 N N . ILE A 1 169 ? -33.082 8.714 33.551 1.00 89.06 169 ILE A N 1
ATOM 1351 C CA . ILE A 1 169 ? -33.511 8.699 34.961 1.00 89.06 169 ILE A CA 1
ATOM 1352 C C . ILE A 1 169 ? -34.888 9.355 35.131 1.00 89.06 169 ILE A C 1
ATOM 1354 O O . ILE A 1 169 ? -35.708 8.920 35.944 1.00 89.06 169 ILE A O 1
ATOM 1358 N N . SER A 1 170 ? -35.145 10.441 34.400 1.00 87.69 170 SER A N 1
ATOM 1359 C CA . SER A 1 170 ? -36.418 11.161 34.488 1.00 87.69 170 SER A CA 1
ATOM 1360 C C . SER A 1 170 ? -37.574 10.338 33.911 1.00 87.69 170 SER A C 1
ATOM 1362 O O . SER A 1 170 ? -38.654 10.316 34.503 1.00 87.69 170 SER A O 1
ATOM 1364 N N . LEU A 1 171 ? -37.351 9.627 32.803 1.00 86.38 171 LEU A N 1
ATOM 1365 C CA . LEU A 1 171 ? -38.339 8.742 32.184 1.00 86.38 171 LEU A CA 1
ATOM 1366 C C . LEU A 1 171 ? -38.643 7.520 33.063 1.00 86.38 171 LEU A C 1
ATOM 1368 O O . LEU A 1 171 ? -39.818 7.207 33.270 1.00 86.38 171 LEU A O 1
ATOM 1372 N N . GLU A 1 172 ? -37.629 6.901 33.671 1.00 88.50 172 GLU A N 1
ATOM 1373 C CA . GLU A 1 172 ? -37.824 5.798 34.625 1.00 88.50 172 GLU A CA 1
ATOM 1374 C C . GLU A 1 172 ? -38.654 6.232 35.842 1.00 88.50 172 GLU A C 1
ATOM 1376 O O . GLU A 1 172 ? -39.628 5.571 36.218 1.00 88.50 172 GLU A O 1
ATOM 1381 N N . LYS A 1 173 ? -38.322 7.385 36.440 1.00 89.25 173 LYS A N 1
ATOM 1382 C CA . LYS A 1 173 ? -39.078 7.938 37.576 1.00 89.25 173 LYS A CA 1
ATOM 1383 C C . LYS A 1 173 ? -40.519 8.263 37.207 1.00 89.25 173 LYS A C 1
ATOM 1385 O O . LYS A 1 173 ? -41.417 8.022 38.012 1.00 89.25 173 LYS A O 1
ATOM 1390 N N . ARG A 1 174 ? -40.755 8.779 35.996 1.00 88.94 174 ARG A N 1
ATOM 1391 C CA . ARG A 1 174 ? -42.110 9.031 35.489 1.00 88.94 174 ARG A CA 1
ATOM 1392 C C . ARG A 1 174 ? -42.936 7.746 35.477 1.00 88.94 174 ARG A C 1
ATOM 1394 O O . ARG A 1 174 ? -44.076 7.757 35.936 1.00 88.94 174 ARG A O 1
ATOM 1401 N N . ALA A 1 175 ? -42.370 6.651 34.968 1.00 89.00 175 ALA A N 1
ATOM 1402 C CA . ALA A 1 175 ? -43.048 5.359 34.912 1.00 89.00 175 ALA A CA 1
ATOM 1403 C C . ALA A 1 175 ? -43.352 4.809 36.316 1.00 89.00 175 ALA A C 1
ATOM 1405 O O . ALA A 1 175 ? -44.464 4.335 36.561 1.00 89.00 175 ALA A O 1
ATOM 1406 N N . LEU A 1 176 ? -42.398 4.925 37.248 1.00 90.75 176 LEU A N 1
ATOM 1407 C CA . LEU A 1 176 ? -42.575 4.501 38.638 1.00 90.75 176 LEU A CA 1
ATOM 1408 C C . LEU A 1 176 ? -43.696 5.283 39.329 1.00 90.75 176 LEU A C 1
ATOM 1410 O O . LEU A 1 176 ? -44.638 4.674 39.836 1.00 90.75 176 LEU A O 1
ATOM 1414 N N . PHE A 1 177 ? -43.631 6.617 39.303 1.00 87.62 177 PHE A N 1
ATOM 1415 C CA . PHE A 1 177 ? -44.631 7.446 39.969 1.00 87.62 177 PHE A CA 1
ATOM 1416 C C . PHE A 1 177 ? -46.015 7.264 39.375 1.00 87.62 177 PHE A C 1
ATOM 1418 O O . PHE A 1 177 ? -46.976 7.203 40.129 1.00 87.62 177 PHE A O 1
ATOM 1425 N N . LYS A 1 178 ? -46.133 7.096 38.055 1.00 89.44 178 LYS A N 1
ATOM 1426 C CA . LYS A 1 178 ? -47.423 6.807 37.424 1.00 89.44 178 LYS A CA 1
ATOM 1427 C C . LYS A 1 178 ? -48.042 5.510 37.959 1.00 89.44 178 LYS A C 1
ATOM 1429 O O . LYS A 1 178 ? -49.225 5.493 38.283 1.00 89.44 178 LYS A O 1
ATOM 1434 N N . LYS A 1 179 ? -47.239 4.455 38.116 1.00 90.88 179 LYS A N 1
ATOM 1435 C CA . LYS A 1 179 ? -47.687 3.171 38.674 1.00 90.88 179 LYS A CA 1
ATOM 1436 C C . LYS A 1 179 ? -48.091 3.281 40.148 1.00 90.88 179 LYS A C 1
ATOM 1438 O O . LYS A 1 179 ? -49.071 2.667 40.567 1.00 90.88 179 LYS A O 1
ATOM 1443 N N . GLU A 1 180 ? -47.339 4.040 40.943 1.00 88.56 180 GLU A N 1
ATOM 1444 C CA . GLU A 1 180 ? -47.680 4.308 42.348 1.00 88.56 180 GLU A CA 1
ATOM 1445 C C . GLU A 1 180 ? -48.989 5.095 42.465 1.00 88.56 180 GLU A C 1
ATOM 1447 O O . GLU A 1 180 ? -49.835 4.757 43.291 1.00 88.56 180 GLU A O 1
ATOM 1452 N N . LEU A 1 181 ? -49.196 6.077 41.587 1.00 88.00 181 LEU A N 1
ATOM 1453 C CA . LEU A 1 181 ? -50.420 6.871 41.514 1.00 88.00 181 LEU A CA 1
ATOM 1454 C C . LEU A 1 181 ? -51.641 6.022 41.145 1.00 88.00 181 LEU A C 1
ATOM 1456 O O . LEU A 1 181 ? -52.670 6.119 41.806 1.00 88.00 181 LEU A O 1
ATOM 1460 N N . GLU A 1 182 ? -51.518 5.148 40.143 1.00 89.19 182 GLU A N 1
ATOM 1461 C CA . GLU A 1 182 ? -52.574 4.194 39.772 1.00 89.19 182 GLU A CA 1
ATOM 1462 C C . GLU A 1 182 ? -52.962 3.305 40.963 1.00 89.19 182 GLU A C 1
ATOM 1464 O O . GLU A 1 182 ? -54.146 3.135 41.253 1.00 89.19 182 GLU A O 1
ATOM 1469 N N . LYS A 1 183 ? -51.974 2.807 41.717 1.00 89.56 183 LYS A N 1
ATOM 1470 C CA . LYS A 1 183 ? -52.218 2.010 42.925 1.00 89.56 183 LYS A CA 1
ATOM 1471 C C . LYS A 1 183 ? -52.925 2.818 44.019 1.00 89.56 183 LYS A C 1
ATOM 1473 O O . LYS A 1 183 ? -53.884 2.327 44.611 1.00 89.56 183 LYS A O 1
ATOM 1478 N N . LEU A 1 184 ? -52.477 4.043 44.288 1.00 88.38 184 LEU A N 1
ATOM 1479 C CA . LEU A 1 184 ? -53.097 4.906 45.298 1.00 88.38 184 LEU A CA 1
ATOM 1480 C C . LEU A 1 184 ? -54.535 5.278 44.931 1.00 88.38 184 LEU A C 1
ATOM 1482 O O . LEU A 1 184 ? -55.384 5.335 45.817 1.00 88.38 184 LEU A O 1
ATOM 1486 N N . TYR A 1 185 ? -54.829 5.481 43.645 1.00 85.38 185 TYR A N 1
ATOM 1487 C CA . TYR A 1 185 ? -56.197 5.702 43.183 1.00 85.38 185 TYR A CA 1
ATOM 1488 C C . TYR A 1 185 ? -57.091 4.482 43.432 1.00 85.38 185 TYR A C 1
ATOM 1490 O O . TYR A 1 185 ? -58.183 4.656 43.966 1.00 85.38 185 TYR A O 1
ATOM 1498 N N . THR A 1 186 ? -56.613 3.262 43.161 1.00 85.44 186 THR A N 1
ATOM 1499 C CA . THR A 1 186 ? -57.375 2.041 43.497 1.00 85.44 186 THR A CA 1
ATOM 1500 C C . THR A 1 186 ? -57.581 1.874 45.006 1.00 85.44 186 THR A C 1
ATOM 1502 O O . THR A 1 186 ? -58.678 1.570 45.456 1.00 85.44 186 THR A O 1
ATOM 1505 N N . GLU A 1 187 ? -56.557 2.155 45.816 1.00 84.81 187 GLU A N 1
ATOM 1506 C CA . GLU A 1 187 ? -56.647 2.062 47.277 1.00 84.81 187 GLU A CA 1
ATOM 1507 C C . GLU A 1 187 ? -57.602 3.115 47.865 1.00 84.81 187 GLU A C 1
ATOM 1509 O O . GLU A 1 187 ? -58.305 2.846 48.838 1.00 84.81 187 GLU A O 1
ATOM 1514 N N . LYS A 1 188 ? -57.680 4.304 47.254 1.00 85.12 188 LYS A N 1
ATOM 1515 C CA . LYS A 1 188 ? -58.635 5.350 47.638 1.00 85.12 188 LYS A CA 1
ATOM 1516 C C . LYS A 1 188 ? -60.088 4.889 47.481 1.00 85.12 188 LYS A C 1
ATOM 1518 O O . LYS A 1 188 ? -60.911 5.245 48.320 1.00 85.12 188 LYS A O 1
ATOM 1523 N N . GLU A 1 189 ? -60.398 4.129 46.431 1.00 79.38 189 GLU A N 1
ATOM 1524 C CA . GLU A 1 189 ? -61.752 3.620 46.160 1.00 79.38 189 GLU A CA 1
ATOM 1525 C C . GLU A 1 189 ? -62.194 2.551 47.175 1.00 79.38 189 GLU A C 1
ATOM 1527 O O . GLU A 1 189 ? -63.377 2.470 47.505 1.00 79.38 189 GLU A O 1
ATOM 1532 N N . ASP A 1 190 ? -61.243 1.801 47.738 1.00 77.69 190 ASP A N 1
ATOM 1533 C CA . ASP A 1 190 ? -61.499 0.694 48.669 1.00 77.69 190 ASP A CA 1
ATOM 1534 C C . ASP A 1 190 ? -61.521 1.111 50.159 1.00 77.69 190 ASP A C 1
ATOM 1536 O O . ASP A 1 190 ? -61.888 0.317 51.035 1.00 77.69 190 ASP A O 1
ATOM 1540 N N . ILE A 1 191 ? -61.132 2.349 50.493 1.00 82.44 191 ILE A N 1
ATOM 1541 C CA . ILE A 1 191 ? -60.998 2.819 51.884 1.00 82.44 191 ILE A CA 1
ATOM 1542 C C . ILE A 1 191 ? -62.259 3.538 52.382 1.00 82.44 191 ILE A C 1
ATOM 1544 O O . ILE A 1 191 ? -62.675 4.562 51.851 1.00 82.44 191 ILE A O 1
ATOM 1548 N N . ASN A 1 192 ? -62.792 3.071 53.520 1.00 69.69 192 ASN A N 1
ATOM 1549 C CA . ASN A 1 192 ? -63.996 3.625 54.161 1.00 69.69 192 ASN A CA 1
ATOM 1550 C C . ASN A 1 192 ? -63.712 4.439 55.452 1.00 69.69 192 ASN A C 1
ATOM 1552 O O . ASN A 1 192 ? -64.628 4.903 56.128 1.00 69.69 192 ASN A O 1
ATOM 1556 N N . GLU A 1 193 ? -62.438 4.608 55.834 1.00 81.06 193 GLU A N 1
ATOM 1557 C CA . GLU A 1 193 ? -62.014 5.340 57.041 1.00 81.06 193 GLU A CA 1
ATOM 1558 C C . GLU A 1 193 ? -61.447 6.732 56.700 1.00 81.06 193 GLU A C 1
ATOM 1560 O O . GLU A 1 193 ? -60.424 6.843 56.023 1.00 81.06 193 GLU A O 1
ATOM 1565 N N . GLN A 1 194 ? -62.035 7.802 57.253 1.00 74.81 194 GLN A N 1
ATOM 1566 C CA . GLN A 1 194 ? -61.668 9.199 56.947 1.00 74.81 194 GLN A CA 1
ATOM 1567 C C . GLN A 1 194 ? -60.186 9.547 57.192 1.00 74.81 194 GLN A C 1
ATOM 1569 O O . GLN A 1 194 ? -59.588 10.289 56.417 1.00 74.81 194 GLN A O 1
ATOM 1574 N N . GLN A 1 195 ? -59.561 9.018 58.250 1.00 78.19 195 GLN A N 1
ATOM 1575 C CA . GLN A 1 195 ? -58.146 9.300 58.543 1.00 78.19 195 GLN A CA 1
ATOM 1576 C C . GLN A 1 195 ? -57.187 8.626 57.555 1.00 78.19 195 GLN A C 1
ATOM 1578 O O . GLN A 1 195 ? -56.150 9.198 57.217 1.00 78.19 195 GLN A O 1
ATOM 1583 N N . LYS A 1 196 ? -57.514 7.411 57.100 1.00 81.00 196 LYS A N 1
ATOM 1584 C CA . LYS A 1 196 ? -56.733 6.710 56.073 1.00 81.00 196 LYS A CA 1
ATOM 1585 C C . LYS A 1 196 ? -56.926 7.381 54.718 1.00 81.00 196 LYS A C 1
ATOM 1587 O O . LYS A 1 196 ? -55.939 7.624 54.032 1.00 81.00 196 LYS A O 1
ATOM 1592 N N . LEU A 1 197 ? -58.160 7.782 54.409 1.00 80.50 197 LEU A N 1
ATOM 1593 C CA . LEU A 1 197 ? -58.493 8.534 53.203 1.00 80.50 197 LEU A CA 1
ATOM 1594 C C . LEU A 1 197 ? -57.657 9.818 53.092 1.00 80.50 197 LEU A C 1
ATOM 1596 O O . LEU A 1 197 ? -57.021 10.047 52.069 1.00 80.50 197 LEU A O 1
ATOM 1600 N N . HIS A 1 198 ? -57.559 10.595 54.176 1.00 83.62 198 HIS A N 1
ATOM 1601 C CA . HIS A 1 198 ? -56.764 11.825 54.179 1.00 83.62 198 HIS A CA 1
ATOM 1602 C C . HIS A 1 198 ? -55.269 11.585 53.902 1.00 83.62 198 HIS A C 1
ATOM 1604 O O . HIS A 1 198 ? -54.636 12.359 53.188 1.00 83.62 198 HIS A O 1
ATOM 1610 N N . LYS A 1 199 ? -54.692 10.497 54.430 1.00 85.88 199 LYS A N 1
ATOM 1611 C CA . LYS A 1 199 ? -53.289 10.135 54.160 1.00 85.88 199 LYS A CA 1
ATOM 1612 C C . LYS A 1 199 ? -53.067 9.740 52.701 1.00 85.88 199 LYS A C 1
ATOM 1614 O O . LYS A 1 199 ? -52.057 10.127 52.120 1.00 85.88 199 LYS A O 1
ATOM 1619 N N . VAL A 1 200 ? -54.005 8.998 52.113 1.00 84.94 200 VAL A N 1
ATOM 1620 C CA . VAL A 1 200 ? -53.949 8.613 50.695 1.00 84.94 200 VAL A CA 1
ATOM 1621 C C . VAL A 1 200 ? -54.052 9.846 49.797 1.00 84.94 200 VAL A C 1
ATOM 1623 O O . VAL A 1 200 ? -53.292 9.971 48.844 1.00 84.94 200 VAL A O 1
ATOM 1626 N N . GLU A 1 201 ? -54.906 10.811 50.137 1.00 86.25 201 GLU A N 1
ATOM 1627 C CA . GLU A 1 201 ? -55.025 12.071 49.390 1.00 86.25 201 GLU A CA 1
ATOM 1628 C C . GLU A 1 201 ? -53.747 12.915 49.423 1.00 86.25 201 GLU A C 1
ATOM 1630 O O . GLU A 1 201 ? -53.347 13.462 48.395 1.00 86.25 201 GLU A O 1
ATOM 1635 N N . GLN A 1 202 ? -53.067 12.980 50.570 1.00 88.81 202 GLN A N 1
ATOM 1636 C CA . GLN A 1 202 ? -51.765 13.644 50.670 1.00 88.81 202 GLN A CA 1
ATOM 1637 C C . GLN A 1 202 ? -50.704 12.961 49.796 1.00 88.81 202 GLN A C 1
ATOM 1639 O O . GLN A 1 202 ? -49.929 13.646 49.130 1.00 88.81 202 GLN A O 1
ATOM 1644 N N . ALA A 1 203 ? -50.684 11.625 49.766 1.00 87.25 203 ALA A N 1
ATOM 1645 C CA . ALA A 1 203 ? -49.763 10.868 48.921 1.00 87.25 203 ALA A CA 1
ATOM 1646 C C . ALA A 1 203 ? -50.042 11.093 47.424 1.00 87.25 203 ALA A C 1
ATOM 1648 O O . ALA A 1 203 ? -49.108 11.330 46.662 1.00 87.25 203 ALA A O 1
ATOM 1649 N N . ILE A 1 204 ? -51.316 11.098 47.011 1.00 88.81 204 ILE A N 1
ATOM 1650 C CA . ILE A 1 204 ? -51.721 11.412 45.630 1.00 88.81 204 ILE A CA 1
ATOM 1651 C C . ILE A 1 204 ? -51.224 12.807 45.236 1.00 88.81 204 ILE A C 1
ATOM 1653 O O . ILE A 1 204 ? -50.521 12.936 44.236 1.00 88.81 204 ILE A O 1
ATOM 1657 N N . SER A 1 205 ? -51.499 13.827 46.057 1.00 91.31 205 SER A N 1
ATOM 1658 C CA . SER A 1 205 ? -51.061 15.204 45.787 1.00 91.31 205 SER A CA 1
ATOM 1659 C C . SER A 1 205 ? -49.542 15.312 45.633 1.00 91.31 205 SER A C 1
ATOM 1661 O O . SER A 1 205 ? -49.063 16.026 44.756 1.00 91.31 205 SER A O 1
ATOM 1663 N N . TYR A 1 206 ? -48.777 14.598 46.464 1.00 91.94 206 TYR A N 1
ATOM 1664 C CA . TYR A 1 206 ? -47.318 14.573 46.374 1.00 91.94 206 TYR A CA 1
ATOM 1665 C C . TYR A 1 206 ? -46.835 13.979 45.042 1.00 91.94 206 TYR A C 1
ATOM 1667 O O . TYR A 1 206 ? -46.011 14.583 44.353 1.00 91.94 206 TYR A O 1
ATOM 1675 N N . HIS A 1 207 ? -47.363 12.817 44.648 1.00 86.31 207 HIS A N 1
ATOM 1676 C CA . HIS A 1 207 ? -46.955 12.160 43.405 1.00 86.31 207 HIS A CA 1
ATOM 1677 C C . HIS A 1 207 ? -47.391 12.936 42.153 1.00 86.31 207 HIS A C 1
ATOM 1679 O O . HIS A 1 207 ? -46.658 12.947 41.163 1.00 86.31 207 HIS A O 1
ATOM 1685 N N . GLU A 1 208 ? -48.530 13.634 42.191 1.00 88.62 208 GLU A N 1
ATOM 1686 C CA . GLU A 1 208 ? -48.968 14.527 41.109 1.00 88.62 208 GLU A CA 1
ATOM 1687 C C . GLU A 1 208 ? -48.021 15.723 40.927 1.00 88.62 208 GLU A C 1
ATOM 1689 O O . GLU A 1 208 ? -47.661 16.067 39.796 1.00 88.62 208 GLU A O 1
ATOM 1694 N N . GLU A 1 209 ? -47.561 16.335 42.022 1.00 90.75 209 GLU A N 1
ATOM 1695 C CA . GLU A 1 209 ? -46.573 17.417 41.963 1.00 90.75 209 GLU A CA 1
ATOM 1696 C C . GLU A 1 209 ? -45.221 16.945 41.411 1.00 90.75 209 GLU A C 1
ATOM 1698 O O . GLU A 1 209 ? -44.618 17.635 40.580 1.00 90.75 209 GLU A O 1
ATOM 1703 N N . GLU A 1 210 ? -44.743 15.771 41.830 1.00 89.19 210 GLU A N 1
ATOM 1704 C CA . GLU A 1 210 ? -43.486 15.203 41.329 1.00 89.19 210 GLU A CA 1
ATOM 1705 C C . GLU A 1 210 ? -43.575 14.824 39.845 1.00 89.19 210 GLU A C 1
ATOM 1707 O O . GLU A 1 210 ? -42.652 15.124 39.080 1.00 89.19 210 GLU A O 1
ATOM 1712 N N . LEU A 1 211 ? -44.702 14.259 39.395 1.00 87.00 211 LEU A N 1
ATOM 1713 C CA . LEU A 1 211 ? -44.937 14.005 37.972 1.00 87.00 211 LEU A CA 1
ATOM 1714 C C . LEU A 1 211 ? -44.911 15.295 37.158 1.00 87.00 211 LEU A C 1
ATOM 1716 O O . LEU A 1 211 ? -44.249 15.338 36.125 1.00 87.00 211 LEU A O 1
ATOM 1720 N N . LYS A 1 212 ? -45.544 16.367 37.640 1.00 90.19 212 LYS A N 1
ATOM 1721 C CA . LYS A 1 212 ? -45.541 17.661 36.948 1.00 90.19 212 LYS A CA 1
ATOM 1722 C C . LYS A 1 212 ? -44.126 18.224 36.776 1.00 90.19 212 LYS A C 1
ATOM 1724 O O . LYS A 1 212 ? -43.801 18.766 35.718 1.00 90.19 212 LYS A O 1
ATOM 1729 N N . LYS A 1 213 ? -43.264 18.080 37.790 1.00 89.62 213 LYS A N 1
ATOM 1730 C CA . LYS A 1 213 ? -41.844 18.480 37.706 1.00 89.62 213 LYS A CA 1
ATOM 1731 C C . LYS A 1 213 ? -41.084 17.638 36.681 1.00 89.62 213 LYS A C 1
ATOM 1733 O O . LYS A 1 213 ? -40.302 18.180 35.900 1.00 89.62 213 LYS A O 1
ATOM 1738 N N . ILE A 1 214 ? -41.320 16.328 36.667 1.00 85.62 214 ILE A N 1
ATOM 1739 C CA . ILE A 1 214 ? -40.679 15.400 35.729 1.00 85.62 214 ILE A CA 1
ATOM 1740 C C . ILE A 1 214 ? -41.144 15.651 34.290 1.00 85.62 214 ILE A C 1
ATOM 1742 O O . ILE A 1 214 ? -40.318 15.676 33.382 1.00 85.62 214 ILE A O 1
ATOM 1746 N N . GLU A 1 215 ? -42.431 15.909 34.068 1.00 85.75 215 GLU A N 1
ATOM 1747 C CA . GLU A 1 215 ? -42.975 16.224 32.743 1.00 85.75 215 GLU A CA 1
ATOM 1748 C C . GLU A 1 215 ? -42.393 17.517 32.172 1.00 85.75 215 GLU A C 1
ATOM 1750 O O . GLU A 1 215 ? -42.030 17.555 30.995 1.00 85.75 215 GLU A O 1
ATOM 1755 N N . ALA A 1 216 ? -42.209 18.543 33.009 1.00 86.62 216 ALA A N 1
ATOM 1756 C CA . ALA A 1 216 ? -41.514 19.762 32.608 1.00 86.62 216 ALA A CA 1
ATOM 1757 C C . ALA A 1 216 ? -40.050 19.496 32.209 1.00 86.62 216 ALA A C 1
ATOM 1759 O O . ALA A 1 216 ? -39.559 20.093 31.253 1.00 86.62 216 ALA A O 1
ATOM 1760 N N . ARG A 1 217 ? -39.357 18.580 32.904 1.00 82.69 217 ARG A N 1
ATOM 1761 C CA . ARG A 1 217 ? -37.960 18.212 32.605 1.00 82.69 217 ARG A CA 1
ATOM 1762 C C . ARG A 1 217 ? -37.826 17.382 31.327 1.00 82.69 217 ARG A C 1
ATOM 1764 O O . ARG A 1 217 ? -36.887 17.588 30.567 1.00 82.69 217 ARG A O 1
ATOM 1771 N N . ILE A 1 218 ? -38.759 16.463 31.088 1.00 86.00 218 ILE A N 1
ATOM 1772 C CA . ILE A 1 218 ? -38.801 15.629 29.878 1.00 86.00 218 ILE A CA 1
ATOM 1773 C C . ILE A 1 218 ? -39.227 16.456 28.653 1.00 86.00 218 ILE A C 1
ATOM 1775 O O . ILE A 1 218 ? -38.830 16.146 27.531 1.00 86.00 218 ILE A O 1
ATOM 1779 N N . ASN A 1 219 ? -40.0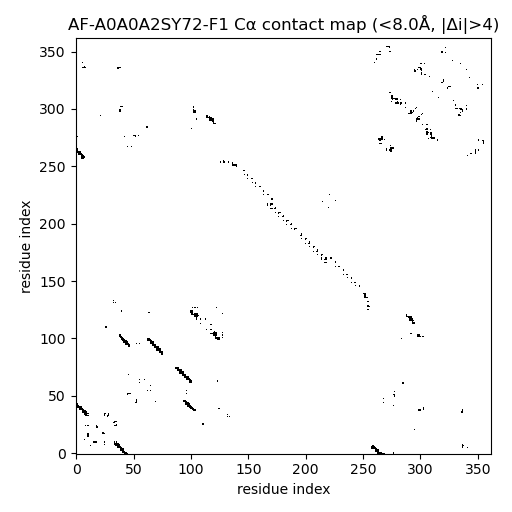02 17.527 28.861 1.00 89.06 219 ASN A N 1
ATOM 1780 C CA . ASN A 1 219 ? -40.403 18.490 27.833 1.00 89.06 219 ASN A CA 1
ATOM 1781 C C . ASN A 1 219 ? -41.009 17.826 26.580 1.00 89.06 219 ASN A C 1
ATOM 1783 O O . ASN A 1 219 ? -40.646 18.131 25.445 1.00 89.06 219 ASN A O 1
ATOM 1787 N N . GLY A 1 220 ? -41.903 16.860 26.795 1.00 83.75 220 GLY A N 1
ATOM 1788 C CA . GLY A 1 220 ? -42.609 16.154 25.724 1.00 83.75 220 GLY A CA 1
ATOM 1789 C C . GLY A 1 220 ? -41.807 15.078 24.988 1.00 83.75 220 GLY A C 1
ATOM 1790 O O . GLY A 1 220 ? -42.382 14.435 24.116 1.00 83.75 220 GLY A O 1
ATOM 1791 N N . ARG A 1 221 ? -40.532 14.847 25.337 1.00 86.00 221 ARG A N 1
ATOM 1792 C CA . ARG A 1 221 ? -39.732 13.752 24.768 1.00 86.00 221 ARG A CA 1
ATOM 1793 C C . ARG A 1 221 ? -40.250 12.395 25.240 1.00 86.00 221 ARG A C 1
ATOM 1795 O O . ARG A 1 221 ? -40.629 12.234 26.403 1.00 86.00 221 ARG A O 1
ATOM 1802 N N . ASP A 1 222 ? -40.253 11.414 24.353 1.00 86.88 222 ASP A N 1
ATOM 1803 C CA . ASP A 1 222 ? -40.624 10.042 24.686 1.00 86.88 222 ASP A CA 1
ATOM 1804 C C . ASP A 1 222 ? -39.431 9.070 24.621 1.00 86.88 222 ASP A C 1
ATOM 1806 O O . ASP A 1 222 ? -38.274 9.443 24.416 1.00 86.88 222 ASP A O 1
ATOM 1810 N N . GLU A 1 223 ? -39.715 7.792 24.856 1.00 83.06 223 GLU A N 1
ATOM 1811 C CA . GLU A 1 223 ? -38.715 6.722 24.860 1.00 83.06 223 GLU A CA 1
ATOM 1812 C C . GLU A 1 223 ? -38.079 6.515 23.471 1.00 83.06 223 GLU A C 1
ATOM 1814 O O . GLU A 1 223 ? -36.908 6.150 23.368 1.00 83.06 223 GLU A O 1
ATOM 1819 N N . LYS A 1 224 ? -38.811 6.815 22.386 1.00 84.69 224 LYS A N 1
ATOM 1820 C CA . LYS A 1 224 ? -38.284 6.747 21.015 1.00 84.69 224 LYS A CA 1
ATOM 1821 C C . LYS A 1 224 ? -37.357 7.920 20.722 1.00 84.69 224 LYS A C 1
ATOM 1823 O O . LYS A 1 224 ? -36.338 7.729 20.058 1.00 84.69 224 LYS A O 1
ATOM 1828 N N . ASP A 1 225 ? -37.684 9.109 21.220 1.00 82.06 225 ASP A N 1
ATOM 1829 C CA . ASP A 1 225 ? -36.806 10.277 21.133 1.00 82.06 225 ASP A CA 1
ATOM 1830 C C . ASP A 1 225 ? -35.492 10.029 21.877 1.00 82.06 225 ASP A C 1
ATOM 1832 O O . ASP A 1 225 ? -34.417 10.355 21.366 1.00 82.06 225 ASP A O 1
ATOM 1836 N N . LEU A 1 226 ? -35.564 9.401 23.055 1.00 83.69 226 LEU A N 1
ATOM 1837 C CA . LEU A 1 226 ? -34.380 9.012 23.813 1.00 83.69 226 LEU A CA 1
ATOM 1838 C C . LEU A 1 226 ? -33.518 8.008 23.038 1.00 83.69 226 LEU A C 1
ATOM 1840 O O . LEU A 1 226 ? -32.303 8.184 22.954 1.00 83.69 226 LEU A O 1
ATOM 1844 N N . GLU A 1 227 ? -34.129 6.985 22.440 1.00 79.06 227 GLU A N 1
ATOM 1845 C CA . GLU A 1 227 ? -33.402 5.979 21.662 1.00 79.06 227 GLU A CA 1
ATOM 1846 C C . GLU A 1 227 ? -32.724 6.594 20.428 1.00 79.06 227 GLU A C 1
ATOM 1848 O O . GLU A 1 227 ? -31.558 6.318 20.127 1.00 79.06 227 GLU A O 1
ATOM 1853 N N . LYS A 1 228 ? -33.411 7.524 19.756 1.00 79.50 228 LYS A N 1
ATOM 1854 C CA . LYS A 1 228 ? -32.830 8.301 18.660 1.00 79.50 228 LYS A CA 1
ATOM 1855 C C . LYS A 1 228 ? -31.625 9.118 19.135 1.00 79.50 228 LYS A C 1
ATOM 1857 O O . LYS A 1 228 ? -30.573 9.052 18.500 1.00 79.50 228 LYS A O 1
ATOM 1862 N N . LEU A 1 229 ? -31.733 9.819 20.265 1.00 81.56 229 LEU A N 1
ATOM 1863 C CA . LEU A 1 229 ? -30.626 10.588 20.848 1.00 81.56 229 LEU A CA 1
ATOM 1864 C C . LEU A 1 229 ? -29.434 9.696 21.227 1.00 81.56 229 LEU A C 1
ATOM 1866 O O . LEU A 1 229 ? -28.292 10.059 20.943 1.00 81.56 229 LEU A O 1
ATOM 1870 N N . LYS A 1 230 ? -29.683 8.510 21.801 1.00 76.25 230 LYS A N 1
ATOM 1871 C CA . LYS A 1 230 ? -28.645 7.508 22.101 1.00 76.25 230 LYS A CA 1
ATOM 1872 C C . LYS A 1 230 ? -27.909 7.077 20.826 1.00 76.25 230 LYS A C 1
ATOM 1874 O O . LYS A 1 230 ? -26.676 7.058 20.810 1.00 76.25 230 LYS A O 1
ATOM 1879 N N . SER A 1 231 ? -28.640 6.811 19.742 1.00 70.44 231 SER A N 1
ATOM 1880 C CA . SER A 1 231 ? -28.046 6.429 18.452 1.00 70.44 231 SER A CA 1
ATOM 1881 C C . SER A 1 231 ? -27.212 7.553 17.816 1.00 70.44 231 SER A C 1
ATOM 1883 O O . SER A 1 231 ? -26.094 7.317 17.354 1.00 70.44 231 SER A O 1
ATOM 1885 N N . GLU A 1 232 ? -27.698 8.797 17.852 1.00 72.75 232 GLU A N 1
ATOM 1886 C CA . GLU A 1 232 ? -26.977 9.959 17.323 1.00 72.75 232 GLU A CA 1
ATOM 1887 C C . GLU A 1 232 ? -25.712 10.263 18.138 1.00 72.75 232 GLU A C 1
ATOM 1889 O O . GLU A 1 232 ? -24.657 10.552 17.564 1.00 72.75 232 GLU A O 1
ATOM 1894 N N . ALA A 1 233 ? -25.780 10.154 19.468 1.00 73.12 233 ALA A N 1
ATOM 1895 C CA . ALA A 1 233 ? -24.630 10.339 20.350 1.00 73.12 233 ALA A CA 1
ATOM 1896 C C . ALA A 1 233 ? -23.544 9.279 20.113 1.00 73.12 233 ALA A C 1
ATOM 1898 O O . ALA A 1 233 ? -22.348 9.604 20.132 1.00 73.12 233 ALA A O 1
ATOM 1899 N N . LEU A 1 234 ? -23.941 8.029 19.844 1.00 66.88 234 LEU A N 1
ATOM 1900 C CA . LEU A 1 234 ? -23.019 6.952 19.485 1.00 66.88 234 LEU A CA 1
ATOM 1901 C C . LEU A 1 234 ? -22.294 7.264 18.169 1.00 66.88 234 LEU A C 1
ATOM 1903 O O . LEU A 1 234 ? -21.063 7.261 18.135 1.00 66.88 234 LEU A O 1
ATOM 1907 N N . LEU A 1 235 ? -23.039 7.633 17.121 1.00 62.22 235 LEU A N 1
ATOM 1908 C CA . LEU A 1 235 ? -22.471 8.000 15.819 1.00 62.22 235 LEU A CA 1
ATOM 1909 C C . LEU A 1 235 ? -21.513 9.193 15.919 1.00 62.22 235 LEU A C 1
ATOM 1911 O O . LEU A 1 235 ? -20.435 9.177 15.319 1.00 62.22 235 LEU A O 1
ATOM 1915 N N . ARG A 1 236 ? -21.866 10.217 16.708 1.00 72.88 236 ARG A N 1
ATOM 1916 C CA . ARG A 1 236 ? -20.990 11.372 16.962 1.00 72.88 236 ARG A CA 1
ATOM 1917 C C . ARG A 1 236 ? -19.713 10.966 17.680 1.00 72.88 236 ARG A C 1
ATOM 1919 O O . ARG A 1 236 ? -18.637 11.382 17.266 1.00 72.88 236 ARG A O 1
ATOM 1926 N N . LYS A 1 237 ? -19.804 10.118 18.706 1.00 72.44 237 LYS A N 1
ATOM 1927 C CA . LYS A 1 237 ? -18.631 9.598 19.423 1.00 72.44 237 LYS A CA 1
ATOM 1928 C C . LYS A 1 237 ? -17.707 8.822 18.489 1.00 72.44 237 LYS A C 1
ATOM 1930 O O . LYS A 1 237 ? -16.503 9.062 18.507 1.00 72.44 237 LYS A O 1
ATOM 1935 N N . GLU A 1 238 ? -18.249 7.934 17.661 1.00 57.28 238 GLU A N 1
ATOM 1936 C CA . GLU A 1 238 ? -17.470 7.168 16.683 1.00 57.28 238 GLU A CA 1
ATOM 1937 C C . GLU A 1 238 ? -16.829 8.063 15.619 1.00 57.28 238 GLU A C 1
ATOM 1939 O O . GLU A 1 238 ? -15.672 7.862 15.247 1.00 57.28 238 GLU A O 1
ATOM 1944 N N . TYR A 1 239 ? -17.557 9.062 15.119 1.00 58.16 239 TYR A N 1
ATOM 1945 C CA . TYR A 1 239 ? -17.033 10.026 14.155 1.00 58.16 239 TYR A CA 1
ATOM 1946 C C . TYR A 1 239 ? -15.915 10.884 14.760 1.00 58.16 239 TYR A C 1
ATOM 1948 O O . TYR A 1 239 ? -14.832 10.969 14.182 1.00 58.16 239 TYR A O 1
ATOM 1956 N N . THR A 1 240 ? -16.133 11.466 15.943 1.00 67.12 240 THR A N 1
ATOM 1957 C CA . THR A 1 240 ? -15.124 12.273 16.641 1.00 67.12 240 THR A CA 1
ATOM 1958 C C . THR A 1 240 ? -13.909 11.428 17.017 1.00 67.12 240 THR A C 1
ATOM 1960 O O . THR A 1 240 ? -12.794 11.904 16.849 1.00 67.12 240 THR A O 1
ATOM 1963 N N . ALA A 1 241 ? -14.079 10.168 17.433 1.00 63.94 241 ALA A N 1
ATOM 1964 C CA . ALA A 1 241 ? -12.962 9.261 17.712 1.00 63.94 241 ALA A CA 1
ATOM 1965 C C . ALA A 1 241 ? -12.149 8.931 16.451 1.00 63.94 241 ALA A C 1
ATOM 1967 O O . ALA A 1 241 ? -10.923 9.003 16.481 1.00 63.94 241 ALA A O 1
ATOM 1968 N N . ARG A 1 242 ? -12.813 8.638 15.322 1.00 56.78 242 ARG A N 1
ATOM 1969 C CA . ARG A 1 242 ? -12.138 8.422 14.031 1.00 56.78 242 ARG A CA 1
ATOM 1970 C C . ARG A 1 242 ? -11.416 9.671 13.545 1.00 56.78 242 ARG A C 1
ATOM 1972 O O . ARG A 1 242 ? -10.306 9.564 13.043 1.00 56.78 242 ARG A O 1
ATOM 1979 N N . ARG A 1 243 ? -12.011 10.853 13.713 1.00 64.88 243 ARG A N 1
ATOM 1980 C CA . ARG A 1 243 ? -11.383 12.136 13.374 1.00 64.88 243 ARG A CA 1
ATOM 1981 C C . ARG A 1 243 ? -10.220 12.463 14.313 1.00 64.88 243 ARG A C 1
ATOM 1983 O O . ARG A 1 243 ? -9.197 12.930 13.835 1.00 64.88 243 ARG A O 1
ATOM 1990 N N . GLU A 1 244 ? -10.337 12.174 15.609 1.00 73.56 244 GLU A N 1
ATOM 1991 C CA . GLU A 1 244 ? -9.252 12.289 16.594 1.00 73.56 244 GLU A CA 1
ATOM 1992 C C . GLU A 1 244 ? -8.086 11.378 16.202 1.00 73.56 244 GLU A C 1
ATOM 1994 O O . GLU A 1 244 ? -6.950 11.834 16.148 1.00 73.56 244 GLU A O 1
ATOM 1999 N N . GLN A 1 245 ? -8.371 10.118 15.871 1.00 60.97 245 GLN A N 1
ATOM 2000 C CA . GLN A 1 245 ? -7.375 9.151 15.421 1.00 60.97 245 GLN A CA 1
ATOM 2001 C C . GLN A 1 245 ? -6.769 9.544 14.074 1.00 60.97 245 GLN A C 1
ATOM 2003 O O . GLN A 1 245 ? -5.560 9.472 13.918 1.00 60.97 245 GLN A O 1
ATOM 2008 N N . TYR A 1 246 ? -7.569 10.024 13.122 1.00 63.62 246 TYR A N 1
ATOM 2009 C CA . TYR A 1 246 ? -7.068 10.556 11.860 1.00 63.62 246 TYR A CA 1
ATOM 2010 C C . TYR A 1 246 ? -6.146 11.747 12.100 1.00 63.62 246 TYR A C 1
ATOM 2012 O O . TYR A 1 246 ? -5.034 11.729 11.614 1.00 63.62 246 TYR A O 1
ATOM 2020 N N . VAL A 1 247 ? -6.537 12.749 12.892 1.00 67.00 247 VAL A N 1
ATOM 2021 C CA . VAL A 1 247 ? -5.671 13.901 13.209 1.00 67.00 247 VAL A CA 1
ATOM 2022 C C . VAL A 1 247 ? -4.405 13.456 13.945 1.00 67.00 247 VAL A C 1
ATOM 2024 O O . VAL A 1 247 ? -3.328 13.967 13.653 1.00 67.00 247 VAL A O 1
ATOM 2027 N N . LYS A 1 248 ? -4.519 12.479 14.853 1.00 63.78 248 LYS A N 1
ATOM 2028 C CA . LYS A 1 248 ? -3.384 11.878 15.563 1.00 63.78 248 LYS A CA 1
ATOM 2029 C C . LYS A 1 248 ? -2.477 11.049 14.668 1.00 63.78 248 LYS A C 1
ATOM 2031 O O . LYS A 1 248 ? -1.311 10.972 14.995 1.00 63.78 248 LYS A O 1
ATOM 2036 N N . ASN A 1 249 ? -2.978 10.449 13.592 1.00 53.81 249 ASN A N 1
ATOM 2037 C CA . ASN A 1 249 ? -2.216 9.534 12.738 1.00 53.81 249 ASN A CA 1
ATOM 2038 C C . ASN A 1 249 ? -1.848 10.156 11.382 1.00 53.81 249 ASN A C 1
ATOM 2040 O O . ASN A 1 249 ? -1.001 9.622 10.682 1.00 53.81 249 ASN A O 1
ATOM 2044 N N . ARG A 1 250 ? -2.459 11.282 10.994 1.00 51.31 250 ARG A N 1
ATOM 2045 C CA . ARG A 1 250 ? -2.265 11.937 9.687 1.00 51.31 250 ARG A CA 1
ATOM 2046 C C . ARG A 1 250 ? -0.804 12.291 9.449 1.00 51.31 250 ARG A C 1
ATOM 2048 O O . ARG A 1 250 ? -0.326 12.183 8.327 1.00 51.31 250 ARG A O 1
ATOM 2055 N N . ASP A 1 251 ? -0.126 12.697 10.517 1.00 42.69 251 ASP A N 1
ATOM 2056 C CA . ASP A 1 251 ? 1.248 13.192 10.476 1.00 42.69 251 ASP A CA 1
ATOM 2057 C C . ASP A 1 251 ? 2.242 12.154 11.052 1.00 42.69 251 ASP A C 1
ATOM 2059 O O . ASP A 1 251 ? 3.430 12.436 11.196 1.00 42.69 251 ASP A O 1
ATOM 2063 N N . PHE A 1 252 ? 1.759 10.940 11.352 1.00 39.66 252 PHE A N 1
ATOM 2064 C CA . PHE A 1 252 ? 2.564 9.791 11.756 1.00 39.66 252 PHE A CA 1
ATOM 2065 C C . PHE A 1 252 ? 2.478 8.736 10.661 1.00 39.66 252 PHE A C 1
ATOM 2067 O O . PHE A 1 252 ? 1.512 7.983 10.567 1.00 39.66 252 PHE A O 1
ATOM 2074 N N . THR A 1 253 ? 3.511 8.650 9.833 1.00 41.50 253 THR A N 1
ATOM 2075 C CA . THR A 1 253 ? 3.729 7.432 9.061 1.00 41.50 253 THR A CA 1
ATOM 2076 C C . THR A 1 253 ? 4.382 6.436 10.009 1.00 41.50 253 THR A C 1
ATOM 2078 O O . THR A 1 253 ? 5.493 6.682 10.481 1.00 41.50 253 THR A O 1
ATOM 2081 N N . GLU A 1 254 ? 3.713 5.322 10.307 1.00 41.47 254 GLU A N 1
ATOM 2082 C CA . GLU A 1 254 ? 4.294 4.182 11.040 1.00 41.47 254 GLU A CA 1
ATOM 2083 C C . GLU A 1 254 ? 5.290 3.443 10.143 1.00 41.47 254 GLU A C 1
ATOM 2085 O O . GLU A 1 254 ? 5.170 2.247 9.916 1.00 41.47 254 GLU A O 1
ATOM 2090 N N . GLY A 1 255 ? 6.212 4.194 9.538 1.00 50.62 255 GLY A N 1
ATOM 2091 C CA . GLY A 1 255 ? 6.957 3.748 8.392 1.00 50.62 255 GLY A CA 1
ATOM 2092 C C . GLY A 1 255 ? 8.248 4.501 8.122 1.00 50.62 255 GLY A C 1
ATOM 2093 O O . GLY A 1 255 ? 8.307 5.727 8.085 1.00 50.62 255 GLY A O 1
ATOM 2094 N N . ARG A 1 256 ? 9.307 3.734 7.891 1.00 60.75 256 ARG A N 1
ATOM 2095 C CA . ARG A 1 256 ? 10.602 4.190 7.404 1.00 60.75 256 ARG A CA 1
ATOM 2096 C C . ARG A 1 256 ? 10.546 4.428 5.895 1.00 60.75 256 ARG A C 1
ATOM 2098 O O . ARG A 1 256 ? 10.234 3.510 5.142 1.00 60.75 256 ARG A O 1
ATOM 2105 N N . HIS A 1 257 ? 10.929 5.622 5.440 1.00 67.88 257 HIS A N 1
ATOM 2106 C CA . HIS A 1 257 ? 11.080 5.905 4.008 1.00 67.88 257 HIS A CA 1
ATOM 2107 C C . HIS A 1 257 ? 12.038 4.913 3.327 1.00 67.88 257 HIS A C 1
ATOM 2109 O O . HIS A 1 257 ? 13.022 4.500 3.955 1.00 67.88 257 HIS A O 1
ATOM 2115 N N . PRO A 1 258 ? 11.795 4.551 2.054 1.00 78.75 258 PRO A N 1
ATOM 2116 C CA . PRO A 1 258 ? 12.732 3.722 1.312 1.00 78.75 258 PRO A CA 1
ATOM 2117 C C . PRO A 1 258 ? 14.078 4.422 1.208 1.00 78.75 258 PRO A C 1
ATOM 2119 O O . PRO A 1 258 ? 14.154 5.626 0.958 1.00 78.75 258 PRO A O 1
ATOM 2122 N N . GLU A 1 259 ? 15.168 3.666 1.344 1.00 82.31 259 GLU A N 1
ATOM 2123 C CA . GLU A 1 259 ? 16.492 4.232 1.088 1.00 82.31 259 GLU A CA 1
ATOM 2124 C C . GLU A 1 259 ? 16.658 4.635 -0.382 1.00 82.31 259 GLU A C 1
ATOM 2126 O O . GLU A 1 259 ? 17.454 5.524 -0.704 1.00 82.31 259 GLU A O 1
ATOM 2131 N N . HIS A 1 260 ? 15.917 3.987 -1.285 1.00 87.31 260 HIS A N 1
ATOM 2132 C CA . HIS A 1 260 ? 15.874 4.341 -2.694 1.00 87.31 260 HIS A CA 1
ATOM 2133 C C . HIS A 1 260 ? 14.466 4.194 -3.267 1.00 87.31 260 HIS A C 1
ATOM 2135 O O . HIS A 1 260 ? 13.895 3.110 -3.208 1.00 87.31 260 HIS A O 1
ATOM 2141 N N . SER A 1 261 ? 13.982 5.259 -3.897 1.00 91.94 261 SER A N 1
ATOM 2142 C CA . SER A 1 261 ? 12.864 5.225 -4.835 1.00 91.94 261 SER A CA 1
ATOM 2143 C C . SER A 1 261 ? 13.419 5.437 -6.246 1.00 91.94 261 SER A C 1
ATOM 2145 O O . SER A 1 261 ? 14.269 6.310 -6.456 1.00 91.94 261 SER A O 1
ATOM 2147 N N . ILE A 1 262 ? 13.042 4.564 -7.180 1.00 94.31 262 ILE A N 1
ATOM 2148 C CA . ILE A 1 262 ? 13.473 4.605 -8.583 1.00 94.31 262 ILE A CA 1
ATOM 2149 C C . ILE A 1 262 ? 12.223 4.609 -9.453 1.00 94.31 262 ILE A C 1
ATOM 2151 O O . ILE A 1 262 ? 11.370 3.735 -9.297 1.00 94.31 262 ILE A O 1
ATOM 2155 N N . ILE A 1 263 ? 12.133 5.556 -10.384 1.00 94.88 263 ILE A N 1
ATOM 2156 C CA . ILE A 1 263 ? 10.941 5.741 -11.209 1.00 94.88 263 ILE A CA 1
ATOM 2157 C C . ILE A 1 263 ? 11.206 5.167 -12.596 1.00 94.88 263 ILE A C 1
ATOM 2159 O O . ILE A 1 263 ? 12.131 5.577 -13.297 1.00 94.88 263 ILE A O 1
ATOM 2163 N N . LEU A 1 264 ? 10.377 4.214 -13.010 1.00 96.12 264 LEU A N 1
ATOM 2164 C CA . LEU A 1 264 ? 10.418 3.658 -14.355 1.00 96.12 264 LEU A CA 1
ATOM 2165 C C . LEU A 1 264 ? 9.293 4.267 -15.204 1.00 96.12 264 LEU A C 1
ATOM 2167 O O . LEU A 1 264 ? 8.133 4.274 -14.771 1.00 96.12 264 LEU A O 1
ATOM 2171 N N . PRO A 1 265 ? 9.610 4.772 -16.413 1.00 94.38 265 PRO A N 1
ATOM 2172 C CA . PRO A 1 265 ? 8.602 5.334 -17.296 1.00 94.38 265 PRO A CA 1
ATOM 2173 C C . PRO A 1 265 ? 7.666 4.241 -17.805 1.00 94.38 265 PRO A C 1
ATOM 2175 O O . PRO A 1 265 ? 8.115 3.153 -18.170 1.00 94.38 265 PRO A O 1
ATOM 2178 N N . THR A 1 266 ? 6.379 4.564 -17.856 1.00 93.50 266 THR A N 1
ATOM 2179 C CA . THR A 1 266 ? 5.301 3.717 -18.389 1.00 93.50 266 THR A CA 1
ATOM 2180 C C . THR A 1 266 ? 4.754 4.310 -19.680 1.00 93.50 266 THR A C 1
ATOM 2182 O O . THR A 1 266 ? 5.173 5.402 -20.084 1.00 93.50 266 THR A O 1
ATOM 2185 N N . GLN A 1 267 ? 3.804 3.633 -20.323 1.00 90.44 267 GLN A N 1
ATOM 2186 C CA . GLN A 1 267 ? 3.183 4.144 -21.546 1.00 90.44 267 GLN A CA 1
ATOM 2187 C C . GLN A 1 267 ? 2.586 5.550 -21.343 1.00 90.44 267 GLN A C 1
ATOM 2189 O O . GLN A 1 267 ? 2.745 6.439 -22.180 1.00 90.44 267 GLN A O 1
ATOM 2194 N N . GLU A 1 268 ? 1.979 5.787 -20.181 1.00 84.44 268 GLU A N 1
ATOM 2195 C CA . GLU A 1 268 ? 1.413 7.083 -19.775 1.00 84.44 268 GLU A CA 1
ATOM 2196 C C . GLU A 1 268 ? 2.417 8.234 -19.722 1.00 84.44 268 GLU A C 1
ATOM 2198 O O . GLU A 1 268 ? 2.035 9.398 -19.841 1.00 84.44 268 GLU A O 1
ATOM 2203 N N . SER A 1 269 ? 3.710 7.935 -19.560 1.00 86.31 269 SER A N 1
ATOM 2204 C CA . SER A 1 269 ? 4.751 8.966 -19.565 1.00 86.31 269 SER A CA 1
ATOM 2205 C C . SER A 1 269 ? 4.891 9.640 -20.938 1.00 86.31 269 SER A C 1
ATOM 2207 O O . SER A 1 269 ? 5.573 10.657 -21.048 1.00 86.31 269 SER A O 1
ATOM 2209 N N . GLY A 1 270 ? 4.277 9.082 -21.991 1.00 86.25 270 GLY A N 1
ATOM 2210 C CA . GLY A 1 270 ? 4.361 9.596 -23.360 1.00 86.25 270 GLY A CA 1
ATOM 2211 C C . GLY A 1 270 ? 5.753 9.447 -23.980 1.00 86.25 270 GLY A C 1
ATOM 2212 O O . GLY A 1 270 ? 6.046 10.066 -25.002 1.00 86.25 270 GLY A O 1
ATOM 2213 N N . LEU A 1 271 ? 6.620 8.653 -23.350 1.00 90.50 271 LEU A N 1
ATOM 2214 C CA . LEU A 1 271 ? 7.967 8.361 -23.821 1.00 90.50 271 LEU A CA 1
ATOM 2215 C C . LEU A 1 271 ? 7.940 7.186 -24.798 1.00 90.50 271 LEU A C 1
ATOM 2217 O O . LEU A 1 271 ? 7.058 6.336 -24.740 1.00 90.50 271 LEU A O 1
ATOM 2221 N N . VAL A 1 272 ? 8.920 7.131 -25.701 1.00 93.25 272 VAL A N 1
ATOM 2222 C CA . VAL A 1 272 ? 8.991 6.076 -26.726 1.00 93.25 272 VAL A CA 1
ATOM 2223 C C . VAL A 1 272 ? 9.430 4.748 -26.117 1.00 93.25 272 VAL A C 1
ATOM 2225 O O . VAL A 1 272 ? 8.891 3.699 -26.457 1.00 93.25 272 VAL A O 1
ATOM 2228 N N . TYR A 1 273 ? 10.399 4.794 -25.206 1.00 95.81 273 TYR A N 1
ATOM 2229 C CA . TYR A 1 273 ? 10.900 3.626 -24.496 1.00 95.81 273 TYR A CA 1
ATOM 2230 C C . TYR A 1 273 ? 10.407 3.648 -23.054 1.00 95.81 273 TYR A C 1
ATOM 2232 O O . TYR A 1 273 ? 10.814 4.497 -22.257 1.00 95.81 273 TYR A O 1
ATOM 2240 N N . TYR A 1 274 ? 9.547 2.693 -22.725 1.00 96.00 274 TYR A N 1
ATOM 2241 C CA . TYR A 1 274 ? 8.905 2.553 -21.424 1.00 96.00 274 TYR A CA 1
ATOM 2242 C C . TYR A 1 274 ? 8.755 1.075 -21.059 1.00 96.00 274 TYR A C 1
ATOM 2244 O O . TYR A 1 274 ? 8.849 0.206 -21.925 1.00 96.00 274 TYR A O 1
ATOM 2252 N N . VAL A 1 275 ? 8.538 0.785 -19.778 1.00 96.69 275 VAL A N 1
ATOM 2253 C CA . VAL A 1 275 ? 8.156 -0.559 -19.331 1.00 96.69 275 VAL A CA 1
ATOM 2254 C C . VAL A 1 275 ? 6.638 -0.711 -19.390 1.00 96.69 275 VAL A C 1
ATOM 2256 O O . VAL A 1 275 ? 5.914 0.180 -18.962 1.00 96.69 275 VAL A O 1
ATOM 2259 N N . ASP A 1 276 ? 6.169 -1.836 -19.923 1.00 96.31 276 ASP A N 1
ATOM 2260 C CA . ASP A 1 276 ? 4.747 -2.149 -20.084 1.00 96.31 276 ASP A CA 1
ATOM 2261 C C . ASP A 1 276 ? 4.110 -2.461 -18.721 1.00 96.31 276 ASP A C 1
ATOM 2263 O O . ASP A 1 276 ? 4.329 -3.530 -18.134 1.00 96.31 276 ASP A O 1
ATOM 2267 N N . GLU A 1 277 ? 3.343 -1.501 -18.204 1.00 94.50 277 GLU A N 1
ATOM 2268 C CA . GLU A 1 277 ? 2.682 -1.589 -16.905 1.00 94.50 277 GLU A CA 1
ATOM 2269 C C . GLU A 1 277 ? 1.665 -2.734 -16.825 1.00 94.50 277 GLU A C 1
ATOM 2271 O O . GLU A 1 277 ? 1.576 -3.396 -15.791 1.00 94.50 277 GLU A O 1
ATOM 2276 N N . LEU A 1 278 ? 0.958 -3.041 -17.916 1.00 94.94 278 LEU A N 1
ATOM 2277 C CA . LEU A 1 278 ? -0.056 -4.093 -17.946 1.00 94.94 278 LEU A CA 1
ATOM 2278 C C . LEU A 1 278 ? 0.594 -5.474 -17.821 1.00 94.94 278 LEU A C 1
ATOM 2280 O O . LEU A 1 278 ? 0.117 -6.336 -17.076 1.00 94.94 278 LEU A O 1
ATOM 2284 N N . LYS A 1 279 ? 1.723 -5.694 -18.505 1.00 96.69 279 LYS A N 1
ATOM 2285 C CA . LYS A 1 279 ? 2.509 -6.927 -18.339 1.00 96.69 279 LYS A CA 1
ATOM 2286 C C . LYS A 1 279 ? 3.087 -7.054 -16.931 1.00 96.69 279 LYS A C 1
ATOM 2288 O O . LYS A 1 279 ? 3.178 -8.171 -16.421 1.00 96.69 279 LYS A O 1
ATOM 2293 N N . ILE A 1 280 ? 3.462 -5.941 -16.301 1.00 96.31 280 ILE A N 1
ATOM 2294 C CA . ILE A 1 280 ? 3.958 -5.932 -14.918 1.00 96.31 280 ILE A CA 1
ATOM 2295 C C . ILE A 1 280 ? 2.837 -6.285 -13.937 1.00 96.31 280 ILE A C 1
ATOM 2297 O O . ILE A 1 280 ? 3.049 -7.147 -13.087 1.00 96.31 280 ILE A O 1
ATOM 2301 N N . LEU A 1 281 ? 1.645 -5.701 -14.082 1.00 94.56 281 LEU A N 1
ATOM 2302 C CA . LEU A 1 281 ? 0.480 -6.016 -13.248 1.00 94.56 281 LEU A CA 1
ATOM 2303 C C . LEU A 1 281 ? 0.084 -7.495 -13.353 1.00 94.56 281 LEU A C 1
ATOM 2305 O O . LEU A 1 281 ? -0.129 -8.154 -12.336 1.00 94.56 281 LEU A O 1
ATOM 2309 N N . ASN A 1 282 ? 0.071 -8.052 -14.566 1.00 95.31 282 ASN A N 1
ATOM 2310 C CA . ASN A 1 282 ? -0.157 -9.486 -14.764 1.00 95.31 282 ASN A CA 1
ATOM 2311 C C . ASN A 1 282 ? 0.924 -10.337 -14.083 1.00 95.31 282 ASN A C 1
ATOM 2313 O O . ASN A 1 282 ? 0.612 -11.299 -13.383 1.00 95.31 282 ASN A O 1
ATOM 2317 N N . ALA A 1 283 ? 2.197 -9.962 -14.233 1.00 95.38 283 ALA A N 1
ATOM 2318 C CA . ALA A 1 283 ? 3.295 -10.658 -13.570 1.00 95.38 283 ALA A CA 1
ATOM 2319 C C . ALA A 1 283 ? 3.196 -10.574 -12.039 1.00 95.38 283 ALA A C 1
ATOM 2321 O O . ALA A 1 283 ? 3.520 -11.544 -11.362 1.00 95.38 283 ALA A O 1
ATOM 2322 N N . MET A 1 284 ? 2.699 -9.464 -11.486 1.00 93.06 284 MET A N 1
ATOM 2323 C CA . MET A 1 284 ? 2.425 -9.345 -10.053 1.00 93.06 284 MET A CA 1
ATOM 2324 C C . MET A 1 284 ? 1.367 -10.358 -9.609 1.00 93.06 284 MET A C 1
ATOM 2326 O O . MET A 1 284 ? 1.584 -11.050 -8.619 1.00 93.06 284 MET A O 1
ATOM 2330 N N . LEU A 1 285 ? 0.264 -10.519 -10.348 1.00 91.12 285 LEU A N 1
ATOM 2331 C CA . LEU A 1 285 ? -0.748 -11.544 -10.052 1.00 91.12 285 LEU A CA 1
ATOM 2332 C C . LEU A 1 285 ? -0.200 -12.979 -10.175 1.00 91.12 285 LEU A C 1
ATOM 2334 O O . LEU A 1 285 ? -0.608 -13.864 -9.422 1.00 91.12 285 LEU A O 1
ATOM 2338 N N . GLU A 1 286 ? 0.731 -13.231 -11.099 1.00 91.75 286 GLU A N 1
ATOM 2339 C CA . GLU A 1 286 ? 1.424 -14.523 -11.217 1.00 91.75 286 GLU A CA 1
ATOM 2340 C C . GLU A 1 286 ? 2.361 -14.784 -10.031 1.00 91.75 286 GLU A C 1
ATOM 2342 O O . GLU A 1 286 ? 2.329 -15.869 -9.446 1.00 91.75 286 GLU A O 1
ATOM 2347 N N . GLU A 1 287 ? 3.175 -13.796 -9.650 1.00 89.50 287 GLU A N 1
ATOM 2348 C CA . GLU A 1 287 ? 4.048 -13.866 -8.473 1.00 89.50 287 GLU A CA 1
ATOM 2349 C C . GLU A 1 287 ? 3.235 -14.079 -7.199 1.00 89.50 287 GLU A C 1
ATOM 2351 O O . GLU A 1 287 ? 3.699 -14.782 -6.299 1.00 89.50 287 GLU A O 1
ATOM 2356 N N . ARG A 1 288 ? 1.983 -13.587 -7.161 1.00 83.00 288 ARG A N 1
ATOM 2357 C CA . ARG A 1 288 ? 1.091 -13.823 -6.026 1.00 83.00 288 ARG A CA 1
ATOM 2358 C C . ARG A 1 288 ? 0.819 -15.294 -5.723 1.00 83.00 288 ARG A C 1
ATOM 2360 O O . ARG A 1 288 ? 0.443 -15.635 -4.608 1.00 83.00 288 ARG A O 1
ATOM 2367 N N . LYS A 1 289 ? 1.023 -16.168 -6.705 1.00 85.31 289 LYS A N 1
ATOM 2368 C CA . LYS A 1 289 ? 0.767 -17.609 -6.605 1.00 85.31 289 LYS A CA 1
ATOM 2369 C C . LYS A 1 289 ? 2.028 -18.414 -6.268 1.00 85.31 289 LYS A C 1
ATOM 2371 O O . LYS A 1 289 ? 1.932 -19.630 -6.125 1.00 85.31 289 LYS A O 1
ATOM 2376 N N . GLN A 1 290 ? 3.204 -17.783 -6.184 1.00 83.38 290 GLN A N 1
ATOM 2377 C CA . GLN A 1 290 ? 4.479 -18.478 -5.979 1.00 83.38 290 GLN A CA 1
ATOM 2378 C C . GLN A 1 290 ? 4.956 -18.421 -4.526 1.00 83.38 290 GLN A C 1
ATOM 2380 O O . GLN A 1 290 ? 5.082 -17.345 -3.955 1.00 83.38 290 GLN A O 1
ATOM 2385 N N . ASP A 1 291 ? 5.344 -19.564 -3.956 1.00 81.56 291 ASP A N 1
ATOM 2386 C CA . ASP A 1 291 ? 5.875 -19.624 -2.588 1.00 81.56 291 ASP A CA 1
ATOM 2387 C C . ASP A 1 291 ? 7.119 -18.747 -2.402 1.00 81.56 291 ASP A C 1
ATOM 2389 O O . ASP A 1 291 ? 8.127 -18.901 -3.102 1.00 81.56 291 ASP A O 1
ATOM 2393 N N . TYR A 1 292 ? 7.073 -17.855 -1.412 1.00 81.12 292 TYR A N 1
ATOM 2394 C CA . TYR A 1 292 ? 8.184 -16.975 -1.074 1.00 81.12 292 TYR A CA 1
ATOM 2395 C C . TYR A 1 292 ? 9.344 -17.785 -0.493 1.00 81.12 292 TYR A C 1
ATOM 2397 O O . TYR A 1 292 ? 9.173 -18.526 0.473 1.00 81.12 292 TYR A O 1
ATOM 2405 N N . SER A 1 293 ? 10.552 -17.607 -1.028 1.00 76.81 293 SER A N 1
ATOM 2406 C CA . SER A 1 293 ? 11.774 -18.251 -0.540 1.00 76.81 293 SER A CA 1
ATOM 2407 C C . SER A 1 293 ? 12.929 -17.263 -0.519 1.00 76.81 293 SER A C 1
ATOM 2409 O O . SER A 1 293 ? 13.339 -16.750 -1.552 1.00 76.81 293 SER A O 1
ATOM 2411 N N . PHE A 1 294 ? 13.564 -17.083 0.636 1.00 70.69 294 PHE A N 1
ATOM 2412 C CA . PHE A 1 294 ? 14.689 -16.155 0.787 1.00 70.69 294 PHE A CA 1
ATOM 2413 C C . PHE A 1 294 ? 15.854 -16.370 -0.187 1.00 70.69 294 PHE A C 1
ATOM 2415 O O . PHE A 1 294 ? 16.559 -15.414 -0.516 1.00 70.69 294 PHE A O 1
ATOM 2422 N N . LEU A 1 295 ? 16.076 -17.611 -0.628 1.00 69.19 295 LEU A N 1
ATOM 2423 C CA . LEU A 1 295 ? 17.200 -17.953 -1.496 1.00 69.19 295 LEU A CA 1
ATOM 2424 C C . LEU A 1 295 ? 16.856 -17.877 -2.981 1.00 69.19 295 LEU A C 1
ATOM 2426 O O . LEU A 1 295 ? 17.702 -17.441 -3.755 1.00 69.19 295 LEU A O 1
ATOM 2430 N N . PHE A 1 296 ? 15.662 -18.326 -3.373 1.00 75.75 296 PHE A N 1
ATOM 2431 C CA . PHE A 1 296 ? 15.321 -18.542 -4.786 1.00 75.75 296 PHE A CA 1
ATOM 2432 C C . PHE A 1 296 ? 14.146 -17.692 -5.274 1.00 75.75 296 PHE A C 1
ATOM 2434 O O . PHE A 1 296 ? 14.043 -17.427 -6.471 1.00 75.75 296 PHE A O 1
ATOM 2441 N N . ASN A 1 297 ? 13.275 -17.271 -4.358 1.00 83.81 297 ASN A N 1
ATOM 2442 C CA . ASN A 1 297 ? 12.066 -16.515 -4.647 1.00 83.81 297 ASN A CA 1
ATOM 2443 C C . ASN A 1 297 ? 11.840 -15.413 -3.598 1.00 83.81 297 ASN A C 1
ATOM 2445 O O . ASN A 1 297 ? 10.862 -15.426 -2.854 1.00 83.81 297 ASN A O 1
ATOM 2449 N N . ASN A 1 298 ? 12.832 -14.536 -3.447 1.00 85.81 298 ASN A N 1
ATOM 2450 C CA . ASN A 1 298 ? 12.787 -13.440 -2.486 1.00 85.81 298 ASN A CA 1
ATOM 2451 C C . ASN A 1 298 ? 12.257 -12.157 -3.129 1.00 85.81 298 ASN A C 1
ATOM 2453 O O . ASN A 1 298 ? 12.167 -12.066 -4.357 1.00 85.81 298 ASN A O 1
ATOM 2457 N N . CYS A 1 299 ? 12.004 -11.145 -2.297 1.00 87.75 299 CYS A N 1
ATOM 2458 C CA . CYS A 1 299 ? 11.414 -9.875 -2.713 1.00 87.75 299 CYS A CA 1
ATOM 2459 C C . CYS A 1 299 ? 12.150 -9.226 -3.897 1.00 87.75 299 CYS A C 1
ATOM 2461 O O . CYS A 1 299 ? 11.529 -8.791 -4.866 1.00 87.75 299 CYS A O 1
ATOM 2463 N N . ALA A 1 300 ? 13.485 -9.241 -3.871 1.00 90.94 300 ALA A N 1
ATOM 2464 C CA . ALA A 1 300 ? 14.310 -8.684 -4.933 1.00 90.94 300 ALA A CA 1
ATOM 2465 C C . ALA A 1 300 ? 14.189 -9.470 -6.249 1.00 90.94 300 ALA A C 1
ATOM 2467 O O . ALA A 1 300 ? 14.111 -8.877 -7.327 1.00 90.94 300 ALA A O 1
ATOM 2468 N N . SER A 1 301 ? 14.164 -10.803 -6.175 1.00 92.19 301 SER A N 1
ATOM 2469 C CA . SER A 1 301 ? 14.006 -11.662 -7.351 1.00 92.19 301 SER A CA 1
ATOM 2470 C C . SER A 1 301 ? 12.609 -11.561 -7.971 1.00 92.19 301 SER A C 1
ATOM 2472 O O . SER A 1 301 ? 12.518 -11.472 -9.196 1.00 92.19 301 SER A O 1
ATOM 2474 N N . SER A 1 302 ? 11.553 -11.493 -7.151 1.00 92.50 302 SER A N 1
ATOM 2475 C CA . SER A 1 302 ? 10.165 -11.316 -7.596 1.00 92.50 302 SER A CA 1
ATOM 2476 C C . SER A 1 302 ? 9.967 -9.971 -8.275 1.00 92.50 302 SER A C 1
ATOM 2478 O O . SER A 1 302 ? 9.539 -9.926 -9.427 1.00 92.50 302 SER A O 1
ATOM 2480 N N . ALA A 1 303 ? 10.411 -8.882 -7.640 1.00 94.44 303 ALA A N 1
ATOM 2481 C CA . ALA A 1 303 ? 10.370 -7.553 -8.240 1.00 94.44 303 ALA A CA 1
ATOM 2482 C C . ALA A 1 303 ? 11.100 -7.518 -9.593 1.00 94.44 303 ALA A C 1
ATOM 2484 O O . ALA A 1 303 ? 10.572 -7.022 -10.591 1.00 94.44 303 ALA A O 1
ATOM 2485 N N . LYS A 1 304 ? 12.298 -8.114 -9.673 1.00 96.38 304 LYS A N 1
ATOM 2486 C CA . LYS A 1 304 ? 13.041 -8.196 -10.936 1.00 96.38 304 LYS A CA 1
ATOM 2487 C C . LYS A 1 304 ? 12.289 -8.990 -12.007 1.00 96.38 304 LYS A C 1
ATOM 2489 O O . LYS A 1 304 ? 12.303 -8.576 -13.165 1.00 96.38 304 LYS A O 1
ATOM 2494 N N . ARG A 1 305 ? 11.648 -10.116 -11.660 1.00 95.94 305 ARG A N 1
ATOM 2495 C CA . ARG A 1 305 ? 10.840 -10.906 -12.609 1.00 95.94 305 ARG A CA 1
ATOM 2496 C C . ARG A 1 305 ? 9.664 -10.101 -13.145 1.00 95.94 305 ARG A C 1
ATOM 2498 O O . ARG A 1 305 ? 9.485 -10.090 -14.362 1.00 95.94 305 ARG A O 1
ATOM 2505 N N . CYS A 1 306 ? 8.949 -9.380 -12.283 1.00 96.50 306 CYS A N 1
ATOM 2506 C CA . CYS A 1 306 ? 7.865 -8.496 -12.704 1.00 96.50 306 CYS A CA 1
ATOM 2507 C C . CYS A 1 306 ? 8.361 -7.435 -13.691 1.00 96.50 306 CYS A C 1
ATOM 2509 O O . CYS A 1 306 ? 7.853 -7.363 -14.806 1.00 96.50 306 CYS A O 1
ATOM 2511 N N . ILE A 1 307 ? 9.416 -6.680 -13.354 1.00 97.44 307 ILE A N 1
ATOM 2512 C CA . ILE A 1 307 ? 9.944 -5.629 -14.246 1.00 97.44 307 ILE A CA 1
ATOM 2513 C C . ILE A 1 307 ? 10.408 -6.221 -15.583 1.00 97.44 307 ILE A C 1
ATOM 2515 O O . ILE A 1 307 ? 10.139 -5.655 -16.638 1.00 97.44 307 ILE A O 1
ATOM 2519 N N . LEU A 1 308 ? 11.071 -7.383 -15.571 1.00 97.56 308 LEU A N 1
ATOM 2520 C CA . LEU A 1 308 ? 11.520 -8.046 -16.799 1.00 97.56 308 LEU A CA 1
ATOM 2521 C C . LEU A 1 308 ? 10.368 -8.455 -17.727 1.00 97.56 308 LEU A C 1
ATOM 2523 O O . LEU A 1 308 ? 10.593 -8.517 -18.935 1.00 97.56 308 LEU A O 1
ATOM 2527 N N . LYS A 1 309 ? 9.171 -8.736 -17.194 1.00 97.19 309 LYS A N 1
ATOM 2528 C CA . LYS A 1 309 ? 7.964 -9.017 -17.991 1.00 97.19 309 LYS A CA 1
ATOM 2529 C C . LYS A 1 309 ? 7.422 -7.763 -18.674 1.00 97.19 309 LYS A C 1
ATOM 2531 O O . LYS A 1 309 ? 6.902 -7.872 -19.779 1.00 97.19 309 LYS A O 1
ATOM 2536 N N . GLY A 1 310 ? 7.617 -6.594 -18.065 1.00 96.62 310 GLY A N 1
ATOM 2537 C CA . GLY A 1 310 ? 7.329 -5.294 -18.677 1.00 96.62 310 GLY A CA 1
ATOM 2538 C C . GLY A 1 310 ? 8.294 -4.888 -19.794 1.00 96.62 310 GLY A C 1
ATOM 2539 O O . GLY A 1 310 ? 8.027 -3.932 -20.512 1.00 96.62 310 GLY A O 1
ATOM 2540 N N . ILE A 1 311 ? 9.417 -5.593 -19.972 1.00 97.38 311 ILE A N 1
ATOM 2541 C CA . ILE A 1 311 ? 10.382 -5.320 -21.045 1.00 97.38 311 ILE A CA 1
ATOM 2542 C C . ILE A 1 311 ? 10.092 -6.247 -22.227 1.00 97.38 311 ILE A C 1
ATOM 2544 O O . ILE A 1 311 ? 10.499 -7.416 -22.222 1.00 97.38 311 ILE A O 1
ATOM 2548 N N . ASP A 1 312 ? 9.434 -5.706 -23.252 1.00 95.19 312 ASP A N 1
ATOM 2549 C CA . ASP A 1 312 ? 9.188 -6.419 -24.506 1.00 95.19 312 ASP A CA 1
ATOM 2550 C C . ASP A 1 312 ? 10.474 -6.664 -25.325 1.00 95.19 312 ASP A C 1
ATOM 2552 O O . ASP A 1 312 ? 11.568 -6.186 -25.000 1.00 95.19 312 ASP A O 1
ATOM 2556 N N . ASP A 1 313 ? 10.362 -7.456 -26.393 1.00 95.44 313 ASP A N 1
ATOM 2557 C CA . ASP A 1 313 ? 11.509 -7.829 -27.227 1.00 95.44 313 ASP A CA 1
ATOM 2558 C C . ASP A 1 313 ? 12.094 -6.649 -28.020 1.00 95.44 313 ASP A C 1
ATOM 2560 O O . ASP A 1 313 ? 13.305 -6.617 -28.281 1.00 95.44 313 ASP A O 1
ATOM 2564 N N . GLY A 1 314 ? 11.267 -5.656 -28.360 1.00 95.88 314 GLY A N 1
ATOM 2565 C CA . GLY A 1 314 ? 11.695 -4.443 -29.053 1.00 95.88 314 GLY A CA 1
ATOM 2566 C C . GLY A 1 314 ? 12.584 -3.586 -28.157 1.00 95.88 314 GLY A C 1
ATOM 2567 O O . GLY A 1 314 ? 13.739 -3.302 -28.497 1.00 95.88 314 GLY A O 1
ATOM 2568 N N . LEU A 1 315 ? 12.094 -3.260 -26.963 1.00 96.31 315 LEU A N 1
ATOM 2569 C CA . LEU A 1 315 ? 12.834 -2.540 -25.937 1.00 96.31 315 LEU A CA 1
ATOM 2570 C C . LEU A 1 315 ? 14.090 -3.305 -25.524 1.00 96.31 315 LEU A C 1
ATOM 2572 O O . LEU A 1 315 ? 15.170 -2.725 -25.422 1.00 96.31 315 LEU A O 1
ATOM 2576 N N . ARG A 1 316 ? 13.992 -4.623 -25.335 1.00 97.44 316 ARG A N 1
ATOM 2577 C CA . ARG A 1 316 ? 15.142 -5.480 -25.018 1.00 97.44 316 ARG A CA 1
ATOM 2578 C C . ARG A 1 316 ? 16.237 -5.378 -26.073 1.00 97.44 316 ARG A C 1
ATOM 2580 O O . ARG A 1 316 ? 17.413 -5.339 -25.716 1.00 97.44 316 ARG A O 1
ATOM 2587 N N . THR A 1 317 ? 15.873 -5.347 -27.352 1.00 97.25 317 THR A N 1
ATOM 2588 C CA . THR A 1 317 ? 16.830 -5.199 -28.456 1.00 97.25 317 THR A CA 1
ATOM 2589 C C . THR A 1 317 ? 17.513 -3.835 -28.397 1.00 97.25 317 THR A C 1
ATOM 2591 O O . THR A 1 317 ? 18.741 -3.769 -28.413 1.00 97.25 317 THR A O 1
ATOM 2594 N N . LYS A 1 318 ? 16.749 -2.760 -28.184 1.00 96.62 318 LYS A N 1
ATOM 2595 C CA . LYS A 1 318 ? 17.281 -1.392 -28.061 1.00 96.62 318 LYS A CA 1
ATOM 2596 C C . LYS A 1 318 ? 18.188 -1.206 -26.849 1.00 96.62 318 LYS A C 1
ATOM 2598 O O . LYS A 1 318 ? 19.248 -0.595 -26.944 1.00 96.62 318 LYS A O 1
ATOM 2603 N N . LEU A 1 319 ? 17.834 -1.811 -25.722 1.00 96.56 319 LEU A N 1
ATOM 2604 C CA . LEU A 1 319 ? 18.660 -1.825 -24.518 1.00 96.56 319 LEU A CA 1
ATOM 2605 C C . LEU A 1 319 ? 19.979 -2.595 -24.723 1.00 96.56 319 LEU A C 1
ATOM 2607 O O . LEU A 1 319 ? 21.007 -2.205 -24.167 1.00 96.56 319 LEU A O 1
ATOM 2611 N N . LYS A 1 320 ? 19.983 -3.660 -25.538 1.00 96.75 320 LYS A N 1
ATOM 2612 C CA . LYS A 1 320 ? 21.219 -4.363 -25.929 1.00 96.75 320 LYS A CA 1
ATOM 2613 C C . LYS A 1 320 ? 22.088 -3.522 -26.858 1.00 96.75 320 LYS A C 1
ATOM 2615 O O . LYS A 1 320 ? 23.295 -3.470 -26.646 1.00 96.75 320 LYS A O 1
ATOM 2620 N N . GLU A 1 321 ? 21.486 -2.852 -27.840 1.00 95.12 321 GLU A N 1
ATOM 2621 C CA . GLU A 1 321 ? 22.177 -1.889 -28.712 1.00 95.12 321 GLU A CA 1
ATOM 2622 C C . GLU A 1 321 ? 22.815 -0.754 -27.890 1.00 95.12 321 GLU A C 1
ATOM 2624 O O . GLU A 1 321 ? 23.937 -0.343 -28.173 1.00 95.12 321 GLU A O 1
ATOM 2629 N N . ALA A 1 322 ? 22.163 -0.329 -26.801 1.00 93.62 322 ALA A N 1
ATOM 2630 C CA . ALA A 1 322 ? 22.687 0.641 -25.833 1.00 93.62 322 ALA A CA 1
ATOM 2631 C C . ALA A 1 322 ? 23.773 0.083 -24.879 1.00 93.62 322 ALA A C 1
ATOM 2633 O O . ALA A 1 322 ? 24.231 0.784 -23.972 1.00 93.62 322 ALA A O 1
ATOM 2634 N N . GLY A 1 323 ? 24.200 -1.171 -25.063 1.00 94.75 323 GLY A N 1
ATOM 2635 C CA . GLY A 1 323 ? 25.322 -1.782 -24.347 1.00 94.75 323 GLY A CA 1
ATOM 2636 C C . GLY A 1 323 ? 24.949 -2.692 -23.172 1.00 94.75 323 GLY A C 1
ATOM 2637 O O . GLY A 1 323 ? 25.844 -3.143 -22.452 1.00 94.75 323 GLY A O 1
ATOM 2638 N N . LEU A 1 324 ? 23.665 -3.004 -22.947 1.00 95.94 324 LEU A N 1
ATOM 2639 C CA . LEU A 1 324 ? 23.283 -3.962 -21.905 1.00 95.94 324 LEU A CA 1
ATOM 2640 C C . LEU A 1 324 ? 23.507 -5.412 -22.347 1.00 95.94 324 LEU A C 1
ATOM 2642 O O . LEU A 1 324 ? 23.013 -5.880 -23.370 1.00 95.94 324 LEU A O 1
ATOM 2646 N N . SER A 1 325 ? 24.239 -6.167 -21.527 1.00 96.06 325 SER A N 1
ATOM 2647 C CA . SER A 1 325 ? 24.542 -7.572 -21.815 1.00 96.06 325 SER A CA 1
ATOM 2648 C C . SER A 1 325 ? 23.312 -8.483 -21.698 1.00 96.06 325 SER A C 1
ATOM 2650 O O . SER A 1 325 ? 22.397 -8.230 -20.918 1.00 96.06 325 SER A O 1
ATOM 2652 N N . ASN A 1 326 ? 23.339 -9.645 -22.361 1.00 95.06 326 ASN A N 1
ATOM 2653 C CA . ASN A 1 326 ? 22.298 -10.675 -22.211 1.00 95.06 326 ASN A CA 1
ATOM 2654 C C . ASN A 1 326 ? 22.094 -11.148 -20.756 1.00 95.06 326 ASN A C 1
ATOM 2656 O O . ASN A 1 326 ? 21.024 -11.654 -20.425 1.00 95.06 326 ASN A O 1
ATOM 2660 N N . LYS A 1 327 ? 23.105 -11.001 -19.886 1.00 94.81 327 LYS A N 1
ATOM 2661 C CA . LYS A 1 327 ? 22.998 -11.341 -18.458 1.00 94.81 327 LYS A CA 1
ATOM 2662 C C . LYS A 1 327 ? 22.111 -10.356 -17.695 1.00 94.81 327 LYS A C 1
ATOM 2664 O O . LYS A 1 327 ? 21.509 -10.751 -16.705 1.00 94.81 327 LYS A O 1
ATOM 2669 N N . PHE A 1 328 ? 21.996 -9.111 -18.166 1.00 96.12 328 PHE A N 1
ATOM 2670 C CA . PHE A 1 328 ? 21.148 -8.088 -17.553 1.00 96.12 328 PHE A CA 1
ATOM 2671 C C . PHE A 1 328 ? 19.684 -8.531 -17.493 1.00 96.12 328 PHE A C 1
ATOM 2673 O O . PHE A 1 328 ? 19.004 -8.299 -16.500 1.00 96.12 328 PHE A O 1
ATOM 2680 N N . PHE A 1 329 ? 19.224 -9.236 -18.525 1.00 96.69 329 PHE A N 1
ATOM 2681 C CA . PHE A 1 329 ? 17.836 -9.671 -18.646 1.00 96.69 329 PHE A CA 1
ATOM 2682 C C . PHE A 1 329 ? 17.552 -11.047 -18.038 1.00 96.69 329 PHE A C 1
ATOM 2684 O O . PHE A 1 329 ? 16.560 -11.689 -18.386 1.00 96.69 329 PHE A O 1
ATOM 2691 N N . LYS A 1 330 ? 18.450 -11.533 -17.178 1.00 94.56 330 LYS A N 1
ATOM 2692 C CA . LYS A 1 330 ? 18.281 -12.778 -16.434 1.00 94.56 330 LYS A CA 1
ATOM 2693 C C . LYS A 1 330 ? 18.180 -12.462 -14.950 1.00 94.56 330 LYS A C 1
ATOM 2695 O O . LYS A 1 330 ? 18.878 -11.586 -14.432 1.00 94.56 330 LYS A O 1
ATOM 2700 N N . VAL A 1 331 ? 17.312 -13.198 -14.271 1.00 92.31 331 VAL A N 1
ATOM 2701 C CA . VAL A 1 331 ? 17.264 -13.203 -12.810 1.00 92.31 331 VAL A CA 1
ATOM 2702 C C . VAL A 1 331 ? 18.367 -14.124 -12.322 1.00 92.31 331 VAL A C 1
ATOM 2704 O O . VAL A 1 331 ? 18.493 -15.258 -12.791 1.00 92.31 331 VAL A O 1
ATOM 2707 N N . ASN A 1 332 ? 19.223 -13.612 -11.443 1.00 87.00 332 ASN A N 1
ATOM 2708 C CA . ASN A 1 332 ? 20.270 -14.426 -10.852 1.00 87.00 332 ASN A CA 1
ATOM 2709 C C . ASN A 1 332 ? 19.652 -15.408 -9.860 1.00 87.00 332 ASN A C 1
ATOM 2711 O O . ASN A 1 332 ? 18.597 -15.154 -9.287 1.00 87.00 332 ASN A O 1
ATOM 2715 N N . ARG A 1 333 ? 20.351 -16.519 -9.609 1.00 80.50 333 ARG A N 1
ATOM 2716 C CA . ARG A 1 333 ? 19.912 -17.510 -8.617 1.00 80.50 333 ARG A CA 1
ATOM 2717 C C . ARG A 1 333 ? 19.702 -16.894 -7.231 1.00 80.50 333 ARG A C 1
ATOM 2719 O O . ARG A 1 333 ? 18.869 -17.387 -6.490 1.00 80.50 333 ARG A O 1
ATOM 2726 N N . ILE A 1 334 ? 20.485 -15.868 -6.901 1.00 80.56 334 ILE A N 1
ATOM 2727 C CA . ILE A 1 334 ? 20.402 -15.119 -5.652 1.00 80.56 334 ILE A CA 1
ATOM 2728 C C . ILE A 1 334 ? 20.358 -13.640 -6.028 1.00 80.56 334 ILE A C 1
ATOM 2730 O O . ILE A 1 334 ? 21.303 -13.127 -6.630 1.00 80.56 334 ILE A O 1
ATOM 2734 N N . GLU A 1 335 ? 19.266 -12.972 -5.674 1.00 87.12 335 GLU A N 1
ATOM 2735 C CA . GLU A 1 335 ? 19.113 -11.522 -5.791 1.00 87.12 335 GLU A CA 1
ATOM 2736 C C . GLU A 1 335 ? 19.044 -10.901 -4.393 1.00 87.12 335 GLU A C 1
ATOM 2738 O O . GLU A 1 335 ? 18.593 -11.526 -3.436 1.00 87.12 335 GLU A O 1
ATOM 2743 N N . THR A 1 336 ? 19.517 -9.667 -4.264 1.00 87.44 336 THR A N 1
ATOM 2744 C CA . THR A 1 336 ? 19.500 -8.884 -3.021 1.00 87.44 336 THR A CA 1
ATOM 2745 C C . THR A 1 336 ? 18.887 -7.518 -3.307 1.00 87.44 336 THR A C 1
ATOM 2747 O O . THR A 1 336 ? 18.973 -7.043 -4.438 1.00 87.44 336 THR A O 1
ATOM 2750 N N . CYS A 1 337 ? 18.348 -6.823 -2.303 1.00 88.06 337 CYS A N 1
ATOM 2751 C CA . CYS A 1 337 ? 17.825 -5.463 -2.503 1.00 88.06 337 CYS A CA 1
ATOM 2752 C C . CYS A 1 337 ? 18.887 -4.509 -3.076 1.00 88.06 337 CYS A C 1
ATOM 2754 O O . CYS A 1 337 ? 18.587 -3.669 -3.920 1.00 88.06 337 CYS A O 1
ATOM 2756 N N . LYS A 1 338 ? 20.161 -4.694 -2.701 1.00 88.56 338 LYS A N 1
ATOM 2757 C CA . LYS A 1 338 ? 21.280 -3.942 -3.282 1.00 88.56 338 LYS A CA 1
ATOM 2758 C C . LYS A 1 338 ? 21.489 -4.261 -4.768 1.00 88.56 338 LYS A C 1
ATOM 2760 O O . LYS A 1 338 ? 21.628 -3.331 -5.557 1.00 88.56 338 LYS A O 1
ATOM 2765 N N . SER A 1 339 ? 21.513 -5.543 -5.152 1.00 90.50 339 SER A N 1
ATOM 2766 C CA . SER A 1 339 ? 21.683 -5.927 -6.563 1.00 90.50 339 SER A CA 1
ATOM 2767 C C . SER A 1 339 ? 20.496 -5.491 -7.412 1.00 90.50 339 SER A C 1
ATOM 2769 O O . SER A 1 339 ? 20.709 -5.007 -8.522 1.00 90.50 339 SER A O 1
ATOM 2771 N N . LEU A 1 340 ? 19.272 -5.585 -6.879 1.00 94.44 340 LEU A N 1
ATOM 2772 C CA . LEU A 1 340 ? 18.084 -5.056 -7.538 1.00 94.44 340 LEU A CA 1
ATOM 2773 C C . LEU A 1 340 ? 18.198 -3.548 -7.724 1.00 94.44 340 LEU A C 1
ATOM 2775 O O . LEU A 1 340 ? 18.024 -3.080 -8.837 1.00 94.44 340 LEU A O 1
ATOM 2779 N N . ARG A 1 341 ? 18.546 -2.790 -6.682 1.00 94.50 341 ARG A N 1
ATOM 2780 C CA . ARG A 1 341 ? 18.725 -1.337 -6.784 1.00 94.50 341 ARG A CA 1
ATOM 2781 C C . ARG A 1 341 ? 19.695 -0.964 -7.897 1.00 94.50 341 ARG A C 1
ATOM 2783 O O . ARG A 1 341 ? 19.374 -0.121 -8.730 1.00 94.50 341 ARG A O 1
ATOM 2790 N N . ASP A 1 342 ? 20.883 -1.562 -7.900 1.00 94.44 342 ASP A N 1
ATOM 2791 C CA . ASP A 1 342 ? 21.913 -1.255 -8.898 1.00 94.44 342 ASP A CA 1
ATOM 2792 C C . ASP A 1 342 ? 21.425 -1.612 -10.313 1.00 94.44 342 ASP A C 1
ATOM 2794 O O . ASP A 1 342 ? 21.648 -0.863 -11.270 1.00 94.44 342 ASP A O 1
ATOM 2798 N N . TRP A 1 343 ? 20.694 -2.721 -10.436 1.00 97.38 343 TRP A N 1
ATOM 2799 C CA . TRP A 1 343 ? 20.072 -3.158 -11.680 1.00 97.38 343 TRP A CA 1
ATOM 2800 C C . TRP A 1 343 ? 18.965 -2.201 -12.158 1.00 97.38 343 TRP A C 1
ATOM 2802 O O . TRP A 1 343 ? 19.014 -1.756 -13.304 1.00 97.38 343 TRP A O 1
ATOM 2812 N N . THR A 1 344 ? 18.024 -1.814 -11.294 1.00 96.62 344 THR A N 1
ATOM 2813 C CA . THR A 1 344 ? 16.902 -0.919 -11.625 1.00 96.62 344 THR A CA 1
ATOM 2814 C C . THR A 1 344 ? 17.395 0.488 -11.955 1.00 96.62 344 THR A C 1
ATOM 2816 O O . THR A 1 344 ? 16.955 1.063 -12.945 1.00 96.62 344 THR A O 1
ATOM 2819 N N . LYS A 1 345 ? 18.393 1.015 -11.227 1.00 96.62 345 LYS A N 1
ATOM 2820 C CA . LYS A 1 345 ? 19.052 2.286 -11.588 1.00 96.62 345 LYS A CA 1
ATOM 2821 C C . LYS A 1 345 ? 19.729 2.210 -12.949 1.00 96.62 345 LYS A C 1
ATOM 2823 O O . LYS A 1 345 ? 19.748 3.183 -13.698 1.00 96.62 345 LYS A O 1
ATOM 2828 N N . THR A 1 346 ? 20.328 1.070 -13.282 1.00 97.38 346 THR A N 1
ATOM 2829 C CA . THR A 1 346 ? 20.924 0.881 -14.608 1.00 97.38 346 THR A CA 1
ATOM 2830 C C . THR A 1 346 ? 19.843 0.890 -15.690 1.00 97.38 346 THR A C 1
ATOM 2832 O O . THR A 1 346 ? 20.045 1.522 -16.724 1.00 97.38 346 THR A O 1
ATOM 2835 N N . LEU A 1 347 ? 18.696 0.244 -15.446 1.00 97.50 347 LEU A N 1
ATOM 2836 C CA . LEU A 1 347 ? 17.552 0.259 -16.361 1.00 97.50 347 LEU A CA 1
ATOM 2837 C C . LEU A 1 347 ? 17.023 1.682 -16.583 1.00 97.50 347 LEU A C 1
ATOM 2839 O O . LEU A 1 347 ? 16.966 2.124 -17.726 1.00 97.50 347 LEU A O 1
ATOM 2843 N N . GLU A 1 348 ? 16.707 2.403 -15.506 1.00 96.69 348 GLU A N 1
ATOM 2844 C CA . GLU A 1 348 ? 16.231 3.794 -15.535 1.00 96.69 348 GLU A CA 1
ATOM 2845 C C . GLU A 1 348 ? 17.176 4.687 -16.350 1.00 96.69 348 GLU A C 1
ATOM 2847 O O . GLU A 1 348 ? 16.759 5.354 -17.296 1.00 96.69 348 GLU A O 1
ATOM 2852 N N . ASN A 1 349 ? 18.478 4.635 -16.057 1.00 96.69 349 ASN A N 1
ATOM 2853 C CA . ASN A 1 349 ? 19.474 5.426 -16.778 1.00 96.69 349 ASN A CA 1
ATOM 2854 C C . ASN A 1 349 ? 19.520 5.106 -18.277 1.00 96.69 349 ASN A C 1
ATOM 2856 O O . ASN A 1 349 ? 19.728 6.009 -19.087 1.00 96.69 349 ASN A O 1
ATOM 2860 N N . GLN A 1 350 ? 19.358 3.840 -18.667 1.00 96.69 350 GLN A N 1
ATOM 2861 C CA . GLN A 1 350 ? 19.365 3.459 -20.080 1.00 96.69 350 GLN A CA 1
ATOM 2862 C C . GLN A 1 350 ? 18.078 3.874 -20.796 1.00 96.69 350 GLN A C 1
ATOM 2864 O O . GLN A 1 350 ? 18.152 4.371 -21.917 1.00 96.69 350 GLN A O 1
ATOM 2869 N N . LEU A 1 351 ? 16.921 3.759 -20.141 1.00 95.88 351 LEU A N 1
ATOM 2870 C CA . LEU A 1 351 ? 15.655 4.278 -20.666 1.00 95.88 351 LEU A CA 1
ATOM 2871 C C . LEU A 1 351 ? 15.726 5.795 -20.865 1.00 95.88 351 LEU A C 1
ATOM 2873 O O . LEU A 1 351 ? 15.393 6.293 -21.939 1.00 95.88 351 LEU A O 1
ATOM 2877 N N . ASN A 1 352 ? 16.254 6.524 -19.881 1.00 94.81 352 ASN A N 1
ATOM 2878 C CA . ASN A 1 352 ? 16.432 7.971 -19.978 1.00 94.81 352 ASN A CA 1
ATOM 2879 C C . ASN A 1 352 ? 17.373 8.353 -21.124 1.00 94.81 352 ASN A C 1
ATOM 2881 O O . ASN A 1 352 ? 17.069 9.275 -21.880 1.00 94.81 352 ASN A O 1
ATOM 2885 N N . LYS A 1 353 ? 18.481 7.624 -21.315 1.00 94.56 353 LYS A N 1
ATOM 2886 C CA . LYS A 1 353 ? 19.399 7.857 -22.443 1.00 94.56 353 LYS A CA 1
ATOM 2887 C C . LYS A 1 353 ? 18.728 7.629 -23.794 1.00 94.56 353 LYS A C 1
ATOM 2889 O O . LYS A 1 353 ? 18.858 8.473 -24.675 1.00 94.56 353 LYS A O 1
ATOM 2894 N N . LEU A 1 354 ? 18.011 6.517 -23.945 1.00 94.62 354 LEU A N 1
ATOM 2895 C CA . LEU A 1 354 ? 17.312 6.169 -25.182 1.00 94.62 354 LEU A CA 1
ATOM 2896 C C . LEU A 1 354 ? 16.202 7.173 -25.524 1.00 94.62 354 LEU A C 1
ATOM 2898 O O . LEU A 1 354 ? 16.038 7.545 -26.682 1.00 94.62 354 LEU A O 1
ATOM 2902 N N . ASN A 1 355 ? 15.453 7.644 -24.527 1.00 94.06 355 ASN A N 1
ATOM 2903 C CA . ASN A 1 355 ? 14.428 8.667 -24.740 1.00 94.06 355 ASN A CA 1
ATOM 2904 C C . ASN A 1 355 ? 15.039 10.050 -25.028 1.00 94.06 355 ASN A C 1
ATOM 2906 O O . ASN A 1 355 ? 14.516 10.794 -25.855 1.00 94.06 355 ASN A O 1
ATOM 2910 N N . SER A 1 356 ? 16.177 10.380 -24.409 1.00 91.50 356 SER A N 1
ATOM 2911 C CA . SER A 1 356 ? 16.878 11.647 -24.663 1.00 91.50 356 SER A CA 1
ATOM 2912 C C . SER A 1 356 ? 17.499 11.710 -26.060 1.00 91.50 356 SER A C 1
ATOM 2914 O O . SER A 1 356 ? 17.534 12.781 -26.661 1.00 91.50 356 SER A O 1
ATOM 2916 N N . SER A 1 357 ? 17.982 10.58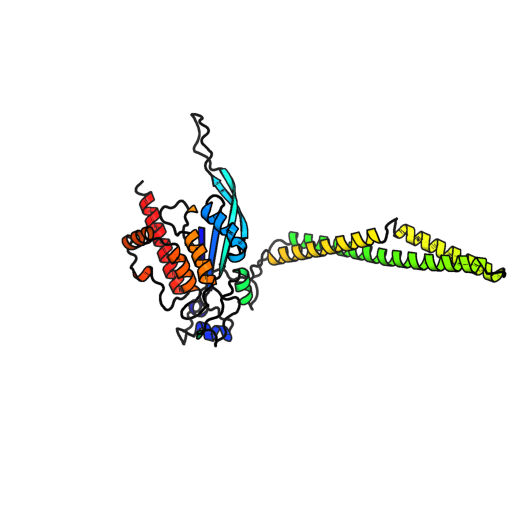4 -26.599 1.00 88.00 357 SER A N 1
ATOM 2917 C CA . SER A 1 357 ? 18.575 10.551 -27.943 1.00 88.00 357 SER A CA 1
ATOM 2918 C C . SER A 1 357 ? 17.540 10.726 -29.056 1.00 88.00 357 SER A C 1
ATOM 2920 O O . SER A 1 357 ? 17.863 11.312 -30.086 1.00 88.00 357 SER A O 1
ATOM 2922 N N . ILE A 1 358 ? 16.294 10.291 -28.841 1.00 82.31 358 ILE A N 1
ATOM 2923 C CA . ILE A 1 358 ? 15.183 10.551 -29.769 1.00 82.31 358 ILE A CA 1
ATOM 2924 C C . ILE A 1 358 ? 14.840 12.042 -29.800 1.00 82.31 358 ILE A C 1
ATOM 2926 O O . ILE A 1 358 ? 14.659 12.606 -30.873 1.00 82.31 358 ILE A O 1
ATOM 2930 N N . ALA A 1 359 ? 14.805 12.706 -28.641 1.00 69.94 359 ALA A N 1
ATOM 2931 C CA . ALA A 1 359 ? 14.482 14.132 -28.564 1.00 69.94 359 ALA A CA 1
ATOM 2932 C C . ALA A 1 359 ? 15.485 15.035 -29.316 1.00 69.94 359 ALA A C 1
ATOM 2934 O O . ALA A 1 359 ? 15.145 16.161 -29.672 1.00 69.94 359 ALA A O 1
ATOM 2935 N N . MET A 1 360 ? 16.708 14.551 -29.570 1.00 60.50 360 MET A N 1
ATOM 2936 C CA . MET A 1 360 ? 17.744 15.272 -30.323 1.00 60.50 360 MET A CA 1
ATOM 2937 C C . MET A 1 360 ? 17.714 15.018 -31.840 1.00 60.50 360 MET A C 1
ATOM 2939 O O . MET A 1 360 ? 18.390 15.733 -32.580 1.00 60.50 360 MET A O 1
ATOM 2943 N N . HIS A 1 361 ? 16.930 14.045 -32.311 1.00 52.78 361 HIS A N 1
ATOM 2944 C CA . HIS A 1 361 ? 16.775 13.713 -33.731 1.00 52.78 361 HIS A CA 1
ATOM 2945 C C . HIS A 1 361 ? 15.284 13.585 -34.112 1.00 52.78 361 HIS A C 1
ATOM 2947 O O . HIS A 1 361 ? 14.837 12.473 -34.401 1.00 52.78 361 HIS A O 1
ATOM 2953 N N . PRO A 1 362 ? 14.506 14.686 -34.054 1.00 47.47 362 PRO A N 1
ATOM 2954 C CA . PRO A 1 362 ? 13.100 14.704 -34.459 1.00 47.47 362 PRO A CA 1
ATOM 2955 C C . PRO A 1 362 ? 12.884 14.496 -35.962 1.00 47.47 362 PRO A C 1
ATOM 2957 O O . PRO A 1 362 ? 13.751 14.926 -36.762 1.00 47.47 362 PRO A O 1
#

Radius of gyration: 34.28 Å; Cα contacts (8 Å, |Δi|>4): 455; chains: 1; bounding box: 94×59×95 Å

Mean predicted aligned error: 15.32 Å

Foldseek 3Di:
DKKKFKAAKPCVVVVPPQPDPQCSSVVCCVPPLTDQMWIKMKDKDWCVVVVQVVVCVVCVVVQVKDKDKDWDWDFDDDPPDPDDDDTDTDIDITIMIIGMWIQQALDDDDPVCQAVFDQRDIDGPLSVLVVRDPDDFDDDDDDPPLLVVLVVLVVVLVVLVVLLVVLVVLQVLLVVLVVVLVVLVVVLVVDPDPVVNVVSVVSNVVSVVSNVVSCVSNVPDDPVNSVVSVVVSVVSVVVSVVSSVCVVCVPTRSHDGGPDMFDFAEVVNVFPQGFDVNQLSVLSSVLSRDGDHQQAHHNLLSNLSSSLSSQDPVNVVQLVVVPDDPVLSDRDSGGRSVNSVVSSVSVRVSSVVVRVVVVVPD

Organism: NCBI:txid1498499

Nearest PDB structures (foldseek):
  4wpe-assembly1_A-2  TM=4.628E-01  e=6.619E+00  Saccharomyces cerevisiae S288C
  2lig-assembly1_B  TM=3.790E-01  e=5.925E+00  Salmonella enterica subsp. enterica serovar Typhimurium
  3q84-assembly2_G  TM=3.224E-01  e=3.405E+00  Homo sapiens

pLDDT: mean 77.96, std 16.84, range [37.31, 97.56]